Protein AF-A0A423U0L1-F1 (afdb_monomer)

Solvent-accessible surface area (backbone atoms only — not comparable to full-atom values): 10596 Å² total; per-residue (Å²): 137,85,82,85,66,74,97,52,65,49,77,43,82,25,26,75,64,67,38,78,44,76,52,72,93,62,48,58,42,40,36,33,42,36,23,88,40,60,27,35,46,36,39,34,43,65,85,45,74,46,27,50,17,45,53,101,73,40,47,42,79,42,97,58,92,39,50,30,64,46,80,41,77,49,55,34,37,45,34,50,44,78,73,45,103,77,37,43,39,36,38,40,43,29,50,63,96,50,70,50,75,51,80,37,72,56,65,92,57,52,42,40,38,34,30,26,68,64,49,57,33,37,39,36,41,36,62,75,54,84,74,53,64,66,53,59,73,70,62,81,69,80,75,67,74,56,57,58,52,51,52,51,50,52,53,50,52,53,52,53,50,51,52,52,51,52,50,51,54,48,52,51,50,52,51,54,49,53,55,52,53,60,70,67,55,77,88,124

Sequence (188 aa):
MLLTFPSDVRVWNVAETPATVPLDGGTQHFLSVFSVHESRPIFTLGKEDFSLSHNQKGLMAVNAPDPLPAFEEHNFTLTITPSSPRFVTCYIKLGGDNNTQIPVANELRRKLTVKSSGKQFYLLLRQPSSSSSDLLLLSHEDGDGGAVVALSLLLAIAVLGLIGVLFYIWTLKVFCLEVRLFRLRPNV

Mean predicted aligned error: 16.1 Å

pLDDT: mean 72.89, std 17.17, range [25.95, 93.56]

Radius of gyration: 28.91 Å; Cα contacts (8 Å, |Δi|>4): 320; chains: 1; bounding box: 78×40×92 Å

Organism: Penaeus vannamei (NCBI:txid6689)

Secondary structure (DSSP, 8-state):
------TTEEEEEESSSPEEEE--S-SEEEEEEE-SS-B-EEEEETTEEEEEEEETTEEEESS-SPPBPTT-EEEEEEEEEE-SSS-EEEEEEESSS-EE-----S----EEEEEESSS-EEEEEEPPPTTHHHHHSS--S--THHHHHHHHHHHHHHHHHHHHHHHHHHHHHHHHHHHHHHHTS---

Nearest PDB structures (foldseek):
  2w68-assembly2_B  TM=4.151E-01  e=1.843E-02  Vibrio cholerae
  6w5n-assembly1_D  TM=4.007E-01  e=3.876E-01  Homo sapiens
  6w5m-assembly1_D  TM=4.007E-01  e=3.876E-01  Homo sapiens
  5f6k-assembly1_B  TM=4.100E-01  e=2.565E-01  Homo sapiens

Stru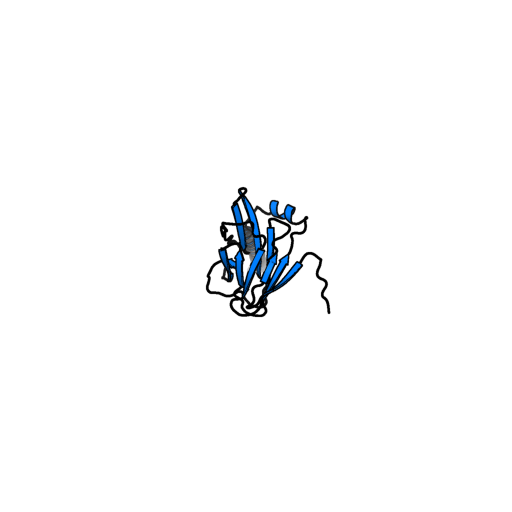cture (mmCIF, N/CA/C/O backbone):
data_AF-A0A423U0L1-F1
#
_entry.id   AF-A0A423U0L1-F1
#
loop_
_atom_site.group_PDB
_atom_site.id
_atom_site.type_symbol
_atom_site.label_atom_id
_atom_site.label_alt_id
_atom_site.label_comp_id
_atom_site.label_asym_id
_atom_site.label_entity_id
_atom_site.label_seq_id
_atom_site.pdbx_PDB_ins_code
_atom_site.Cartn_x
_atom_site.Cartn_y
_atom_site.Cartn_z
_atom_site.occupancy
_atom_site.B_iso_or_equiv
_atom_site.auth_seq_id
_atom_site.auth_comp_id
_atom_site.auth_asym_id
_atom_site.auth_atom_id
_atom_site.pdbx_PDB_model_num
ATOM 1 N N . MET A 1 1 ? -10.146 -24.128 -7.794 1.00 31.27 1 MET A N 1
ATOM 2 C CA . MET A 1 1 ? -8.691 -24.029 -8.022 1.00 31.27 1 MET A CA 1
ATOM 3 C C . MET A 1 1 ? -8.128 -23.176 -6.897 1.00 31.27 1 MET A C 1
ATOM 5 O O . MET A 1 1 ? -8.327 -21.970 -6.910 1.00 31.27 1 MET A O 1
ATOM 9 N N . LEU A 1 2 ? -7.592 -23.809 -5.851 1.00 25.95 2 LEU A N 1
ATOM 10 C CA . LEU A 1 2 ? -6.972 -23.107 -4.725 1.00 25.95 2 LEU A CA 1
ATOM 11 C C . LEU A 1 2 ? -5.525 -22.804 -5.120 1.00 25.95 2 LEU A C 1
ATOM 13 O O . LEU A 1 2 ? -4.757 -23.731 -5.365 1.00 25.95 2 LEU A O 1
ATOM 17 N N . LEU A 1 3 ? -5.170 -21.527 -5.214 1.00 32.81 3 LEU A N 1
ATOM 18 C CA . LEU A 1 3 ? -3.780 -21.105 -5.342 1.00 32.81 3 LEU A CA 1
ATOM 19 C C . LEU A 1 3 ? -3.191 -21.068 -3.928 1.00 32.81 3 LEU A C 1
ATOM 21 O O . LEU A 1 3 ? -3.503 -20.176 -3.143 1.00 32.81 3 LEU A O 1
ATOM 25 N N . THR A 1 4 ? -2.397 -22.074 -3.571 1.00 30.03 4 THR A N 1
ATOM 26 C CA . THR A 1 4 ? -1.545 -22.037 -2.377 1.00 30.03 4 THR A CA 1
ATOM 27 C C . THR A 1 4 ? -0.410 -21.050 -2.623 1.00 30.03 4 THR A C 1
ATOM 29 O O . THR A 1 4 ? 0.521 -21.346 -3.370 1.00 30.03 4 THR A O 1
ATOM 32 N N . PHE A 1 5 ? -0.504 -19.870 -2.014 1.00 41.97 5 PHE A N 1
ATOM 33 C CA . PHE A 1 5 ? 0.605 -18.925 -1.910 1.00 41.97 5 PHE A CA 1
ATOM 34 C C . PHE A 1 5 ? 1.540 -19.361 -0.768 1.00 41.97 5 PHE A C 1
ATOM 36 O O . PHE A 1 5 ? 1.058 -19.964 0.197 1.00 41.97 5 PHE A O 1
ATOM 43 N N . PRO A 1 6 ? 2.856 -19.087 -0.850 1.00 48.50 6 PRO A N 1
ATOM 44 C CA . PRO A 1 6 ? 3.755 -19.256 0.290 1.00 48.50 6 PRO A CA 1
ATOM 45 C C . PRO A 1 6 ? 3.165 -18.529 1.506 1.00 48.50 6 PRO A C 1
ATOM 47 O O . PRO A 1 6 ? 2.573 -17.459 1.363 1.00 48.50 6 PRO A O 1
ATOM 50 N N . SER A 1 7 ? 3.275 -19.156 2.674 1.00 53.88 7 SER A N 1
ATOM 51 C CA . SER A 1 7 ? 2.488 -18.979 3.907 1.00 53.88 7 SER A CA 1
ATOM 52 C C . SER A 1 7 ? 2.409 -17.577 4.537 1.00 53.88 7 SER A C 1
ATOM 54 O O . SER A 1 7 ? 1.795 -17.434 5.592 1.00 53.88 7 SER A O 1
ATOM 56 N N . ASP A 1 8 ? 2.943 -16.537 3.897 1.00 72.88 8 ASP A N 1
ATOM 57 C CA . ASP A 1 8 ? 3.222 -15.239 4.526 1.00 72.88 8 ASP A CA 1
ATOM 58 C C . ASP A 1 8 ? 2.504 -14.054 3.850 1.00 72.88 8 ASP A C 1
ATOM 60 O O . ASP A 1 8 ? 2.761 -12.891 4.179 1.00 72.88 8 ASP A O 1
ATOM 64 N N . VAL A 1 9 ? 1.586 -14.329 2.911 1.00 78.12 9 VAL A N 1
ATOM 65 C CA . VAL A 1 9 ? 0.795 -13.305 2.209 1.00 78.12 9 VAL A CA 1
ATOM 66 C C . VAL A 1 9 ? -0.685 -13.440 2.546 1.00 78.12 9 VAL A C 1
ATOM 68 O O . VAL A 1 9 ? -1.319 -14.456 2.267 1.00 78.12 9 VAL A O 1
ATOM 71 N N . ARG A 1 10 ? -1.261 -12.380 3.117 1.00 87.38 10 ARG A N 1
ATOM 72 C CA . ARG A 1 10 ? -2.703 -12.267 3.365 1.00 87.38 10 ARG A CA 1
ATOM 73 C C . ARG A 1 10 ? -3.315 -11.285 2.377 1.00 87.38 10 ARG A C 1
ATOM 75 O O . ARG A 1 10 ? -2.735 -10.232 2.134 1.00 87.38 10 ARG A O 1
ATOM 82 N N . VAL A 1 11 ? -4.469 -11.632 1.810 1.00 90.19 11 VAL A N 1
ATOM 83 C CA . VAL A 1 11 ? -5.127 -10.853 0.752 1.00 90.19 11 VAL A CA 1
ATOM 84 C C . VAL A 1 11 ? -6.556 -10.521 1.159 1.00 90.19 11 VAL A C 1
ATOM 86 O O . VAL A 1 11 ? -7.297 -11.396 1.606 1.00 90.19 11 VAL A O 1
ATOM 89 N N . TRP A 1 12 ? -6.952 -9.267 0.959 1.00 93.56 12 TRP A N 1
ATOM 90 C CA . TRP A 1 12 ? -8.315 -8.783 1.150 1.00 93.56 12 TRP A CA 1
ATOM 91 C C . TRP A 1 12 ? -8.848 -8.224 -0.161 1.00 93.56 12 TRP A C 1
ATOM 93 O O . TRP A 1 12 ? -8.173 -7.438 -0.821 1.00 93.56 12 TRP A O 1
ATOM 103 N N . ASN A 1 13 ? -10.077 -8.598 -0.515 1.00 92.19 13 ASN A N 1
ATOM 104 C CA . ASN A 1 13 ? -10.850 -7.879 -1.520 1.00 92.19 13 ASN A CA 1
ATOM 105 C C . ASN A 1 13 ? -11.563 -6.716 -0.820 1.00 92.19 13 ASN A C 1
ATOM 107 O O . ASN A 1 13 ? -12.417 -6.946 0.038 1.00 92.19 13 ASN A O 1
ATOM 111 N N . VAL A 1 14 ? -11.174 -5.486 -1.141 1.00 91.31 14 VAL A N 1
ATOM 112 C CA . VAL A 1 14 ? -11.686 -4.263 -0.523 1.00 91.31 14 VAL A CA 1
ATOM 113 C C . VAL A 1 14 ? -12.634 -3.577 -1.497 1.00 91.31 14 VAL A C 1
ATOM 115 O O . VAL A 1 14 ? -12.248 -3.210 -2.604 1.00 91.31 14 VAL A O 1
ATOM 118 N N . ALA A 1 15 ? -13.877 -3.379 -1.069 1.00 87.06 15 ALA A N 1
ATOM 119 C CA . ALA A 1 15 ? -14.919 -2.698 -1.831 1.00 87.06 15 ALA A CA 1
ATOM 120 C C . ALA A 1 15 ? -15.510 -1.550 -0.989 1.00 87.06 15 ALA A C 1
ATOM 122 O O . ALA A 1 15 ? -14.796 -0.936 -0.191 1.00 87.06 15 ALA A O 1
ATOM 123 N N . GLU A 1 16 ? -16.799 -1.244 -1.157 1.00 80.25 16 GLU A N 1
ATOM 124 C CA . GLU A 1 16 ? -17.498 -0.246 -0.332 1.00 80.25 16 GLU A CA 1
ATOM 125 C C . GLU A 1 16 ? -17.555 -0.655 1.144 1.00 80.25 16 GLU A C 1
ATOM 127 O O . GLU A 1 16 ? -17.417 0.184 2.034 1.00 80.25 16 GLU A O 1
ATOM 132 N N . THR A 1 17 ? -17.710 -1.953 1.421 1.00 87.06 17 THR A N 1
ATOM 133 C CA . THR A 1 17 ? -17.616 -2.485 2.782 1.00 87.06 17 THR A CA 1
ATOM 134 C C . THR A 1 17 ? -16.158 -2.456 3.248 1.00 87.06 17 THR A C 1
ATOM 136 O O . THR A 1 17 ? -15.320 -3.110 2.614 1.00 87.06 17 THR A O 1
ATOM 139 N N . PRO A 1 18 ? -15.834 -1.756 4.352 1.00 88.69 18 PRO A N 1
ATOM 140 C CA . PRO A 1 18 ? -14.465 -1.678 4.840 1.00 88.69 18 PRO A CA 1
ATOM 141 C C . PRO A 1 18 ? -13.913 -3.051 5.233 1.00 88.69 18 PRO A C 1
ATOM 143 O O . PRO A 1 18 ? -14.583 -3.837 5.904 1.00 88.69 18 PRO A O 1
ATOM 146 N N . ALA A 1 19 ? -12.663 -3.311 4.867 1.00 91.25 19 ALA A N 1
ATOM 147 C CA . ALA A 1 19 ? -11.898 -4.454 5.336 1.00 91.25 19 ALA A CA 1
ATOM 148 C C . ALA A 1 19 ? -11.055 -4.059 6.555 1.00 91.25 19 ALA A C 1
ATOM 150 O O . ALA A 1 19 ? -10.529 -2.949 6.632 1.00 91.25 19 ALA A O 1
ATOM 151 N N . THR A 1 20 ? -10.890 -4.977 7.507 1.00 90.38 20 THR A N 1
ATOM 152 C CA . THR A 1 20 ? -9.984 -4.793 8.648 1.00 90.38 20 THR A CA 1
ATOM 153 C C . THR A 1 20 ? -8.785 -5.717 8.512 1.00 90.38 20 THR A C 1
ATOM 155 O O . THR A 1 20 ? -8.923 -6.940 8.497 1.00 90.38 20 THR A O 1
ATOM 158 N N . VAL A 1 21 ? -7.604 -5.115 8.452 1.00 88.88 21 VAL A N 1
ATOM 159 C CA . VAL A 1 21 ? -6.322 -5.792 8.290 1.00 88.88 21 VAL A CA 1
ATOM 160 C C . VAL A 1 21 ? -5.618 -5.834 9.647 1.00 88.88 21 VAL A C 1
ATOM 162 O O . VAL A 1 21 ? -5.319 -4.777 10.210 1.00 88.88 21 VAL A O 1
ATOM 165 N N . PRO A 1 22 ? -5.355 -7.026 10.207 1.00 85.94 22 PRO A N 1
ATOM 166 C CA . PRO A 1 22 ? -4.577 -7.160 11.426 1.00 85.94 22 PRO A CA 1
ATOM 167 C C . PRO A 1 22 ? -3.102 -6.853 11.150 1.00 85.94 22 PRO A C 1
ATOM 169 O O . PRO A 1 22 ? -2.458 -7.491 10.316 1.00 85.94 22 PRO A O 1
ATOM 172 N N . LEU A 1 23 ? -2.559 -5.900 11.898 1.00 80.69 23 LEU A N 1
ATOM 173 C CA . LEU A 1 23 ? -1.148 -5.516 11.922 1.00 80.69 23 LEU A CA 1
ATOM 174 C C . LEU A 1 23 ? -0.425 -6.272 13.049 1.00 80.69 23 LEU A C 1
ATOM 176 O O . LEU A 1 23 ? 0.253 -5.693 13.895 1.00 80.69 23 LEU A O 1
ATOM 180 N N . ASP A 1 24 ? -0.642 -7.585 13.104 1.00 70.69 24 ASP A N 1
ATOM 181 C CA . ASP A 1 24 ? -0.030 -8.458 14.104 1.00 70.69 24 ASP A CA 1
ATOM 182 C C . ASP A 1 24 ? 1.339 -8.962 13.624 1.00 70.69 24 ASP A C 1
ATOM 184 O O . ASP A 1 24 ? 1.526 -9.263 12.440 1.00 70.69 24 ASP A O 1
ATOM 188 N N . GLY A 1 25 ? 2.281 -9.116 14.560 1.00 62.06 25 GLY A N 1
ATOM 189 C CA . GLY A 1 25 ? 3.536 -9.838 14.320 1.00 62.06 25 GLY A CA 1
ATOM 190 C C . GLY A 1 25 ? 4.760 -8.993 13.956 1.00 62.06 25 GLY A C 1
ATOM 191 O O . GLY A 1 25 ? 5.739 -9.560 13.490 1.00 62.06 25 GLY A O 1
ATOM 192 N N . GLY A 1 26 ? 4.753 -7.675 14.172 1.00 69.38 26 GLY A N 1
ATOM 193 C CA . GLY A 1 26 ? 5.948 -6.850 13.967 1.00 69.38 26 GLY A CA 1
ATOM 194 C C . GLY A 1 26 ? 5.687 -5.354 14.094 1.00 69.38 26 GLY A C 1
ATOM 195 O O . GLY A 1 26 ? 4.554 -4.929 14.295 1.00 69.38 26 GLY A O 1
ATOM 196 N N . THR A 1 27 ? 6.753 -4.562 13.989 1.00 77.56 27 THR A N 1
ATOM 197 C CA . THR A 1 27 ? 6.690 -3.097 13.860 1.00 77.56 27 THR A CA 1
ATOM 198 C C . THR A 1 27 ? 6.665 -2.651 12.403 1.00 77.56 27 THR A C 1
ATOM 200 O O . THR A 1 27 ? 6.394 -1.490 12.140 1.00 77.56 27 THR A O 1
ATOM 203 N N . GLN A 1 28 ? 6.942 -3.534 11.443 1.00 81.88 28 GLN A N 1
ATOM 204 C CA . GLN A 1 28 ? 6.992 -3.204 10.023 1.00 81.88 28 GLN A CA 1
ATOM 205 C C . GLN A 1 28 ? 6.097 -4.146 9.220 1.00 81.88 28 GLN A C 1
ATOM 207 O O . GLN A 1 28 ? 6.122 -5.363 9.409 1.00 81.88 28 GLN A O 1
ATOM 212 N N . HIS A 1 29 ? 5.318 -3.571 8.310 1.00 83.56 29 HIS A N 1
ATOM 213 C CA . HIS A 1 29 ? 4.343 -4.278 7.493 1.00 83.56 29 HIS A CA 1
ATOM 214 C C . HIS A 1 29 ? 4.480 -3.846 6.034 1.00 83.56 29 HIS A C 1
ATOM 216 O O . HIS A 1 29 ? 4.421 -2.654 5.731 1.00 83.56 29 HIS A O 1
ATOM 222 N N . PHE A 1 30 ? 4.644 -4.812 5.131 1.00 86.94 30 PHE A N 1
ATOM 223 C CA . PHE A 1 30 ? 4.719 -4.558 3.694 1.00 86.94 30 PHE A CA 1
ATOM 224 C C . PHE A 1 30 ? 3.338 -4.742 3.090 1.00 86.94 30 PHE A C 1
ATOM 226 O O . PHE A 1 30 ? 2.758 -5.827 3.161 1.00 86.94 30 PHE A O 1
ATOM 233 N N . LEU A 1 31 ? 2.802 -3.671 2.525 1.00 88.75 31 LEU A N 1
ATOM 234 C CA . LEU A 1 31 ? 1.471 -3.643 1.951 1.00 88.75 31 LEU A CA 1
ATOM 235 C C . LEU A 1 31 ? 1.558 -3.350 0.458 1.00 88.75 31 LEU A C 1
ATOM 237 O O . LEU A 1 31 ? 2.436 -2.624 -0.006 1.00 88.75 31 LEU A O 1
ATOM 241 N N . SER A 1 32 ? 0.620 -3.910 -0.294 1.00 90.69 32 SER A N 1
ATOM 242 C CA . SER A 1 32 ? 0.442 -3.561 -1.697 1.00 90.69 32 SER A CA 1
ATOM 243 C C . SER A 1 32 ? -1.027 -3.452 -2.060 1.00 90.69 32 SER A C 1
ATOM 245 O O . SER A 1 32 ? -1.858 -4.208 -1.555 1.00 90.69 32 SER A O 1
ATOM 247 N N . VAL A 1 33 ? -1.340 -2.485 -2.918 1.00 91.25 33 VAL A N 1
ATOM 248 C CA . VAL A 1 33 ? -2.665 -2.307 -3.512 1.00 91.25 33 VAL A CA 1
ATOM 249 C C . VAL A 1 33 ? -2.579 -2.657 -4.986 1.00 91.25 33 VAL A C 1
ATOM 251 O O . VAL A 1 33 ? -1.767 -2.091 -5.708 1.00 91.25 33 VAL A O 1
ATOM 254 N N . PHE A 1 34 ? -3.444 -3.557 -5.434 1.00 91.44 34 PHE A N 1
ATOM 255 C CA . PHE A 1 34 ? -3.606 -3.895 -6.840 1.00 91.44 34 PHE A CA 1
ATOM 256 C C . PHE A 1 34 ? -5.071 -3.759 -7.236 1.00 91.44 34 PHE A C 1
ATOM 258 O O . PHE A 1 34 ? -5.965 -4.194 -6.512 1.00 91.44 34 PHE A O 1
ATOM 265 N N . SER A 1 35 ? -5.336 -3.194 -8.407 1.00 91.06 35 SER A N 1
ATOM 266 C CA . SER A 1 35 ? -6.699 -3.027 -8.901 1.00 91.06 35 SER A CA 1
ATOM 267 C C . SER A 1 35 ? -6.771 -3.213 -10.411 1.00 91.06 35 SER A C 1
ATOM 269 O O . SER A 1 35 ? -5.858 -2.846 -11.139 1.00 91.06 35 SER A O 1
ATOM 271 N N . VAL A 1 36 ? -7.894 -3.749 -10.890 1.00 91.88 36 VAL A N 1
ATOM 272 C CA . VAL A 1 36 ? -8.225 -3.875 -12.327 1.00 91.88 36 VAL A CA 1
ATOM 273 C C . VAL A 1 36 ? -8.798 -2.557 -12.881 1.00 91.88 36 VAL A C 1
ATOM 275 O O . VAL A 1 36 ? -8.963 -2.378 -14.085 1.00 91.88 36 VAL A O 1
ATOM 278 N N . HIS A 1 37 ? -9.108 -1.614 -11.993 1.00 92.06 37 HIS A N 1
ATOM 279 C CA . HIS A 1 37 ? -9.624 -0.286 -12.308 1.00 92.06 37 HIS A CA 1
ATOM 280 C C . HIS A 1 37 ? -8.834 0.782 -11.562 1.00 92.06 37 HIS A C 1
ATOM 282 O O . HIS A 1 37 ? -8.159 0.486 -10.576 1.00 92.06 37 HIS A O 1
ATOM 288 N N . GLU A 1 38 ? -8.983 2.036 -11.969 1.00 91.19 38 GLU A N 1
ATOM 289 C CA . GLU A 1 38 ? -8.517 3.144 -11.145 1.00 91.19 38 GLU A CA 1
ATOM 290 C C . GLU A 1 38 ? -9.167 3.076 -9.758 1.00 91.19 38 GLU A C 1
ATOM 292 O O . GLU A 1 38 ? -10.380 2.865 -9.632 1.00 91.19 38 GLU A O 1
ATOM 297 N N . SER A 1 39 ? -8.351 3.203 -8.712 1.00 89.44 39 SER A N 1
ATOM 298 C CA . SER A 1 39 ? -8.800 2.996 -7.334 1.00 89.44 39 SER A CA 1
ATOM 299 C C . SER A 1 39 ? -8.369 4.129 -6.411 1.00 89.44 39 SER A C 1
ATOM 301 O O . SER A 1 39 ? -7.313 4.734 -6.579 1.00 89.44 39 SER A O 1
ATOM 303 N N . ARG A 1 40 ? -9.220 4.432 -5.427 1.00 90.19 40 ARG A N 1
ATOM 304 C CA . ARG A 1 40 ? -8.976 5.446 -4.393 1.00 90.19 40 ARG A CA 1
ATOM 305 C C . ARG A 1 40 ? -9.051 4.773 -3.026 1.00 90.19 40 ARG A C 1
ATOM 307 O O . ARG A 1 40 ? -10.099 4.832 -2.371 1.00 90.19 40 ARG A O 1
ATOM 314 N N . PRO A 1 41 ? -8.000 4.040 -2.633 1.00 90.81 41 PRO A N 1
ATOM 315 C CA . PRO A 1 41 ? -7.980 3.361 -1.352 1.00 90.81 41 PRO A CA 1
ATOM 316 C C . PRO A 1 41 ? -7.808 4.387 -0.228 1.00 90.81 41 PRO A C 1
ATOM 318 O O . PRO A 1 41 ? -6.914 5.237 -0.260 1.00 90.81 41 PRO A O 1
ATOM 321 N N . ILE A 1 42 ? -8.671 4.288 0.777 1.00 90.44 42 ILE A N 1
ATOM 322 C CA . ILE A 1 42 ? -8.604 5.100 1.988 1.00 90.44 42 ILE A CA 1
ATOM 323 C C . ILE A 1 42 ? -8.273 4.171 3.146 1.00 90.44 42 ILE A C 1
ATOM 325 O O . ILE A 1 42 ? -8.935 3.152 3.360 1.00 90.44 42 ILE A O 1
ATOM 329 N N . PHE A 1 43 ? -7.250 4.548 3.892 1.00 88.44 43 PHE A N 1
ATOM 330 C CA . PHE A 1 43 ? -6.714 3.820 5.019 1.00 88.44 43 PHE A CA 1
ATOM 331 C C . PHE A 1 43 ? -6.980 4.604 6.292 1.00 88.44 43 PHE A C 1
ATOM 333 O O . PHE A 1 43 ? -6.708 5.798 6.367 1.00 88.44 43 PHE A O 1
ATOM 340 N N . THR A 1 44 ? -7.473 3.910 7.304 1.00 87.12 44 THR A N 1
ATOM 341 C CA . THR A 1 44 ? -7.737 4.461 8.626 1.00 87.12 44 THR A CA 1
ATOM 342 C C . THR A 1 44 ? -6.899 3.699 9.638 1.00 87.12 44 THR A C 1
ATOM 344 O O . THR A 1 44 ? -7.056 2.482 9.803 1.00 87.12 44 THR A O 1
ATOM 347 N N . LEU A 1 45 ? -6.029 4.418 10.343 1.00 80.94 45 LEU A N 1
ATOM 348 C CA . LEU A 1 45 ? -5.239 3.888 11.448 1.00 80.94 45 LEU A CA 1
ATOM 349 C C . LEU A 1 45 ? -5.498 4.727 12.701 1.00 80.94 45 LEU A C 1
ATOM 351 O O . LEU A 1 45 ? -5.243 5.927 12.737 1.00 80.94 45 LEU A O 1
ATOM 355 N N . GLY A 1 46 ? -6.027 4.096 13.750 1.00 78.81 46 GLY A N 1
ATOM 356 C CA . GLY A 1 46 ? -6.458 4.832 14.939 1.00 78.81 46 GLY A CA 1
ATOM 357 C C . GLY A 1 46 ? -7.646 5.744 14.622 1.00 78.81 46 GLY A C 1
ATOM 358 O O . GLY A 1 46 ? -8.751 5.250 14.394 1.00 78.81 46 GLY A O 1
ATOM 359 N N . LYS A 1 47 ? -7.411 7.060 14.645 1.00 76.88 47 LYS A N 1
ATOM 360 C CA . LYS A 1 47 ? -8.375 8.107 14.260 1.00 76.88 47 LYS A CA 1
ATOM 361 C C . LYS A 1 47 ? -7.955 8.867 12.997 1.00 76.88 47 LYS A C 1
ATOM 363 O O . LYS A 1 47 ? -8.683 9.759 12.577 1.00 76.88 47 LYS A O 1
ATOM 368 N N . GLU A 1 48 ? -6.799 8.528 12.434 1.00 80.06 48 GLU A N 1
ATOM 369 C CA . GLU A 1 48 ? -6.233 9.221 11.284 1.00 80.06 48 GLU A CA 1
ATOM 370 C C . GLU A 1 48 ? -6.603 8.489 9.997 1.00 80.06 48 GLU A C 1
ATOM 372 O O . GLU A 1 48 ? -6.377 7.280 9.869 1.00 80.06 48 GLU A O 1
ATOM 377 N N . ASP A 1 49 ? -7.144 9.247 9.047 1.00 83.50 49 ASP A N 1
ATOM 378 C CA . ASP A 1 49 ? -7.440 8.793 7.694 1.00 83.50 49 ASP A CA 1
ATOM 379 C C . ASP A 1 49 ? -6.366 9.318 6.739 1.00 83.50 49 ASP A C 1
ATOM 381 O O . ASP A 1 49 ? -5.996 10.493 6.770 1.00 83.50 49 ASP A O 1
ATOM 385 N N . PHE A 1 50 ? -5.903 8.461 5.837 1.00 82.12 50 PHE A N 1
ATOM 386 C CA . PHE A 1 50 ? -5.055 8.851 4.720 1.00 82.12 50 PHE A CA 1
ATOM 387 C C . PHE A 1 50 ? -5.473 8.114 3.451 1.00 82.12 50 PHE A C 1
ATOM 389 O O . PHE A 1 50 ? -5.898 6.960 3.486 1.00 82.12 50 PHE A O 1
ATOM 396 N N . SER A 1 51 ? -5.350 8.783 2.310 1.00 86.25 51 SER A N 1
ATOM 397 C CA . SER A 1 51 ? -5.632 8.191 1.000 1.00 86.25 51 SER A CA 1
ATOM 398 C C . SER A 1 51 ? -4.322 7.935 0.273 1.00 86.25 51 SER A C 1
ATOM 400 O O . SER A 1 51 ? -3.424 8.773 0.346 1.00 86.25 51 SER A O 1
ATOM 402 N N . LEU A 1 52 ? -4.210 6.806 -0.432 1.00 86.25 52 LEU A N 1
ATOM 403 C CA . LEU A 1 52 ? -3.120 6.636 -1.395 1.00 86.25 52 LEU A CA 1
ATOM 404 C C . LEU A 1 52 ? -3.551 7.168 -2.756 1.00 86.25 52 LEU A C 1
ATOM 406 O O . LEU A 1 52 ? -4.644 6.879 -3.243 1.00 86.25 52 LEU A O 1
ATOM 410 N N . SER A 1 53 ? -2.651 7.925 -3.361 1.00 84.38 53 SER A N 1
ATOM 411 C CA . SER A 1 53 ? -2.808 8.575 -4.658 1.00 84.38 53 SER A CA 1
ATOM 412 C C . SER A 1 53 ? -1.524 8.428 -5.464 1.00 84.38 53 SER A C 1
ATOM 414 O O . SER A 1 53 ? -0.450 8.228 -4.890 1.00 84.38 53 SER A O 1
ATOM 416 N N . HIS A 1 54 ? -1.621 8.588 -6.778 1.00 83.69 54 HIS A N 1
ATOM 417 C CA . HIS A 1 54 ? -0.477 8.522 -7.680 1.00 83.69 54 HIS A CA 1
ATOM 418 C C . HIS A 1 54 ? -0.086 9.920 -8.179 1.00 83.69 54 HIS A C 1
ATOM 420 O O . HIS A 1 54 ? -0.947 10.768 -8.381 1.00 83.69 54 HIS A O 1
ATOM 426 N N . ASN A 1 55 ? 1.204 10.181 -8.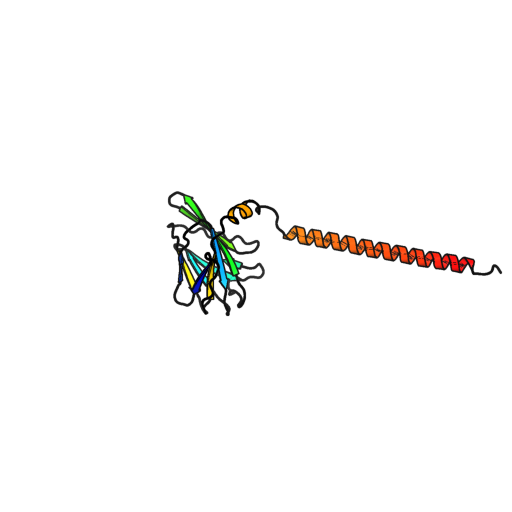386 1.00 76.06 55 ASN A N 1
ATOM 427 C CA . ASN A 1 55 ? 1.694 11.380 -9.065 1.00 76.06 55 ASN A CA 1
ATOM 428 C C . ASN A 1 55 ? 2.905 11.052 -9.959 1.00 76.06 55 ASN A C 1
ATOM 430 O O . ASN A 1 55 ? 3.377 9.922 -10.007 1.00 76.06 55 ASN A O 1
ATOM 434 N N . GLN A 1 56 ? 3.476 12.059 -10.629 1.00 69.44 56 GLN A N 1
ATOM 435 C CA . GLN A 1 56 ? 4.671 11.880 -11.473 1.00 69.44 56 GLN A CA 1
ATOM 436 C C . GLN A 1 56 ? 5.911 11.349 -10.726 1.00 69.44 56 GLN A C 1
ATOM 438 O O . GLN A 1 56 ? 6.830 10.841 -11.358 1.00 69.44 56 GLN A O 1
ATOM 443 N N . LYS A 1 57 ? 5.962 11.492 -9.396 1.00 68.62 57 LYS A N 1
ATOM 444 C CA . LYS A 1 57 ? 7.048 10.996 -8.538 1.00 68.62 57 LYS A CA 1
ATOM 445 C C . LYS A 1 57 ? 6.743 9.618 -7.926 1.00 68.62 57 LYS A C 1
ATOM 447 O O . LYS A 1 57 ? 7.546 9.141 -7.130 1.00 68.62 57 LYS A O 1
ATOM 452 N N . GLY A 1 58 ? 5.611 8.997 -8.268 1.00 73.94 58 GLY A N 1
ATOM 453 C CA . GLY A 1 58 ? 5.167 7.709 -7.741 1.00 73.94 58 GLY A CA 1
ATOM 454 C C . GLY A 1 58 ? 4.025 7.828 -6.729 1.00 73.94 58 GLY A C 1
ATOM 455 O O . GLY A 1 58 ? 3.031 8.518 -6.959 1.00 73.94 58 GLY A O 1
ATOM 456 N N . LEU A 1 59 ? 4.134 7.102 -5.615 1.00 77.69 59 LEU A N 1
ATOM 457 C CA . LEU A 1 59 ? 3.073 7.017 -4.611 1.00 77.69 59 LEU A CA 1
ATOM 458 C C . LEU A 1 59 ? 3.091 8.209 -3.650 1.00 77.69 59 LEU A C 1
ATOM 460 O O . LEU A 1 59 ? 4.139 8.645 -3.176 1.00 77.69 59 LEU A O 1
ATOM 464 N N . MET A 1 60 ? 1.902 8.697 -3.306 1.00 77.56 60 MET A N 1
ATOM 465 C CA . MET A 1 60 ? 1.692 9.745 -2.309 1.00 77.56 60 MET A CA 1
ATOM 466 C C . MET A 1 60 ? 0.582 9.364 -1.323 1.00 77.56 60 MET A C 1
ATOM 468 O O . MET A 1 60 ? -0.385 8.709 -1.707 1.00 77.56 60 MET A O 1
ATOM 472 N N . ALA A 1 61 ? 0.710 9.799 -0.064 1.00 75.25 61 ALA A N 1
ATOM 473 C CA . ALA A 1 61 ? -0.298 9.619 0.981 1.00 75.25 61 ALA A CA 1
ATOM 474 C C . ALA A 1 61 ? -0.848 10.982 1.404 1.00 75.25 61 ALA A C 1
ATOM 476 O O . ALA A 1 61 ? -0.391 11.583 2.373 1.00 75.25 61 ALA A O 1
ATOM 477 N N . VAL A 1 62 ? -1.797 11.496 0.627 1.00 71.25 62 VAL A N 1
ATOM 478 C CA . VAL A 1 62 ? -2.464 12.788 0.840 1.00 71.25 62 VAL A CA 1
ATOM 479 C C . VAL A 1 62 ? -3.867 12.740 0.226 1.00 71.25 62 VAL A C 1
ATOM 481 O O . VAL A 1 62 ? -4.183 11.844 -0.555 1.00 71.25 62 VAL A O 1
ATOM 484 N N . ASN A 1 63 ? -4.700 13.746 0.507 1.00 63.38 63 ASN A N 1
ATOM 485 C CA . ASN A 1 63 ? -5.926 14.015 -0.259 1.00 63.38 63 ASN A CA 1
ATOM 486 C C . ASN A 1 63 ? -5.590 14.601 -1.650 1.00 63.38 63 ASN A C 1
ATOM 488 O O . ASN A 1 63 ? -6.027 15.699 -1.989 1.00 63.38 63 ASN A O 1
ATOM 492 N N . ALA A 1 64 ? -4.748 13.922 -2.431 1.00 61.41 64 ALA A N 1
ATOM 493 C CA . ALA A 1 64 ? -4.412 14.331 -3.794 1.00 61.41 64 ALA A CA 1
ATOM 494 C C . ALA A 1 64 ? -5.466 13.839 -4.805 1.00 61.41 64 ALA A C 1
ATOM 496 O O . ALA A 1 64 ? -6.199 12.881 -4.538 1.00 61.41 64 ALA A O 1
ATOM 497 N N . PRO A 1 65 ? -5.571 14.510 -5.966 1.00 61.62 65 PRO A N 1
ATOM 498 C CA . PRO A 1 65 ? -6.686 14.327 -6.889 1.00 61.62 65 PRO A CA 1
ATOM 499 C C . PRO A 1 65 ? -6.631 13.023 -7.689 1.00 61.62 65 PRO A C 1
ATOM 501 O O . PRO A 1 65 ? -7.695 12.546 -8.090 1.00 61.62 65 PRO A O 1
ATOM 504 N N . ASP A 1 66 ? -5.459 12.417 -7.888 1.00 85.25 66 ASP A N 1
ATOM 505 C CA . ASP A 1 66 ? -5.298 11.355 -8.886 1.00 85.25 66 ASP A CA 1
ATOM 506 C C . ASP A 1 66 ? -5.428 9.946 -8.276 1.00 85.25 66 ASP A C 1
ATOM 508 O O . ASP A 1 66 ? -4.783 9.634 -7.267 1.00 85.25 66 ASP A O 1
ATOM 512 N N . PRO A 1 67 ? -6.281 9.081 -8.856 1.00 88.50 67 PRO A N 1
ATOM 513 C CA . PRO A 1 67 ? -6.452 7.713 -8.391 1.00 88.50 67 PRO A CA 1
ATOM 514 C C . PRO A 1 67 ? -5.211 6.867 -8.702 1.00 88.50 67 PRO A C 1
ATOM 516 O O . PRO A 1 67 ? -4.406 7.199 -9.570 1.00 88.50 67 PRO A O 1
ATOM 519 N N . LEU A 1 68 ? -5.073 5.737 -8.010 1.00 89.12 68 LEU A N 1
ATOM 520 C CA . LEU A 1 68 ? -4.055 4.749 -8.348 1.00 89.12 68 LEU A CA 1
ATOM 521 C C . LEU A 1 68 ? -4.372 4.112 -9.712 1.00 89.12 68 LEU A C 1
ATOM 523 O O . LEU A 1 68 ? -5.514 3.666 -9.890 1.00 89.12 68 LEU A O 1
ATOM 527 N N . PRO A 1 69 ? -3.397 4.029 -10.639 1.00 89.50 69 PRO A N 1
ATOM 528 C CA . PRO A 1 69 ? -3.561 3.379 -11.933 1.00 89.50 69 PRO A CA 1
ATOM 529 C C . PRO A 1 69 ? -4.030 1.925 -11.832 1.00 89.50 69 PRO A C 1
ATOM 531 O O . PRO A 1 69 ? -3.675 1.194 -10.902 1.00 89.50 69 PRO A O 1
ATOM 534 N N . ALA A 1 70 ? -4.818 1.507 -12.823 1.00 90.25 70 ALA A N 1
ATOM 535 C CA . ALA A 1 70 ? -5.232 0.121 -12.998 1.00 90.25 70 ALA A CA 1
ATOM 536 C C . ALA A 1 70 ? -4.066 -0.760 -13.475 1.00 90.25 70 ALA A C 1
ATOM 538 O O . ALA A 1 70 ? -3.176 -0.292 -14.176 1.00 90.25 70 ALA A O 1
ATOM 539 N N . PHE A 1 71 ? -4.134 -2.056 -13.169 1.00 88.56 71 PHE A N 1
ATOM 540 C CA . PHE A 1 71 ? -3.172 -3.090 -13.573 1.00 88.56 71 PHE A CA 1
ATOM 541 C C . PHE A 1 71 ? -1.743 -2.891 -13.053 1.00 88.56 71 PHE A C 1
ATOM 543 O O . PHE A 1 71 ? -0.822 -3.561 -13.514 1.00 88.56 71 PHE A O 1
ATOM 550 N N . GLU A 1 72 ? -1.574 -2.044 -12.041 1.00 87.31 72 GLU A N 1
ATOM 551 C CA . GLU A 1 72 ? -0.302 -1.799 -11.371 1.00 87.31 72 GLU A CA 1
ATOM 552 C C . GLU A 1 72 ? -0.393 -2.173 -9.888 1.00 87.31 72 GLU A C 1
ATOM 554 O O . GLU A 1 72 ? -1.413 -1.950 -9.228 1.00 87.31 72 GLU A O 1
ATOM 559 N N . GLU A 1 73 ? 0.677 -2.780 -9.368 1.00 86.81 73 GLU A N 1
ATOM 560 C CA . GLU A 1 73 ? 0.811 -3.093 -7.947 1.00 86.81 73 GLU A CA 1
ATOM 561 C C . GLU A 1 73 ? 1.566 -1.967 -7.229 1.00 86.81 73 GLU A C 1
ATOM 563 O O . GLU A 1 73 ? 2.767 -1.761 -7.416 1.00 86.81 73 GLU A O 1
ATOM 568 N N . HIS A 1 74 ? 0.854 -1.270 -6.350 1.00 86.94 74 HIS A N 1
ATOM 569 C CA . HIS A 1 74 ? 1.346 -0.121 -5.600 1.00 86.94 74 HIS A CA 1
ATOM 570 C C . HIS A 1 74 ? 1.857 -0.556 -4.232 1.00 86.94 74 HIS A C 1
ATOM 572 O O . HIS A 1 74 ? 1.066 -0.864 -3.340 1.00 86.94 74 HIS A O 1
ATOM 578 N N . ASN A 1 75 ? 3.178 -0.589 -4.067 1.00 86.31 75 ASN A N 1
ATOM 579 C CA . ASN A 1 75 ? 3.849 -1.084 -2.866 1.00 86.31 75 ASN A CA 1
ATOM 580 C C . ASN A 1 75 ? 4.178 0.040 -1.874 1.00 86.31 75 ASN A C 1
ATOM 582 O O . ASN A 1 75 ? 4.719 1.083 -2.245 1.00 86.31 75 ASN A O 1
ATOM 586 N N . PHE A 1 76 ? 3.913 -0.198 -0.592 1.00 84.00 76 PHE A N 1
ATOM 587 C CA . PHE A 1 76 ? 4.271 0.715 0.488 1.00 84.00 76 PHE A CA 1
ATOM 588 C C . PHE A 1 76 ? 4.538 -0.035 1.793 1.00 84.00 76 PHE A C 1
ATOM 590 O O . PHE A 1 76 ? 4.064 -1.149 2.020 1.00 84.00 76 PHE A O 1
ATOM 597 N N . THR A 1 77 ? 5.297 0.597 2.679 1.00 84.94 77 THR A N 1
ATOM 598 C CA . THR A 1 77 ? 5.649 0.038 3.980 1.00 84.94 77 THR A CA 1
ATOM 599 C C . THR A 1 77 ? 5.027 0.869 5.086 1.00 84.94 77 THR A C 1
ATOM 601 O O . THR A 1 77 ? 5.186 2.089 5.129 1.00 84.94 77 THR A O 1
ATOM 604 N N . LEU A 1 78 ? 4.352 0.194 6.008 1.00 82.56 78 LEU A N 1
ATOM 605 C CA . LEU A 1 78 ? 3.832 0.773 7.235 1.00 82.56 78 LEU A CA 1
ATOM 606 C C . LEU A 1 78 ? 4.756 0.380 8.389 1.00 82.56 78 LEU A C 1
ATOM 608 O O . LEU A 1 78 ? 4.874 -0.801 8.713 1.00 82.56 78 LEU A O 1
ATOM 612 N N . THR A 1 79 ? 5.395 1.362 9.014 1.00 81.12 79 THR A N 1
ATOM 613 C CA . THR A 1 79 ? 6.220 1.172 10.208 1.00 81.12 79 THR A CA 1
ATOM 614 C C . THR A 1 79 ? 5.503 1.760 11.418 1.00 81.12 79 THR A C 1
ATOM 616 O O . THR A 1 79 ? 4.992 2.872 11.376 1.00 81.12 79 THR A O 1
ATOM 619 N N . ILE A 1 80 ? 5.458 1.017 12.511 1.00 77.50 80 ILE A N 1
ATOM 620 C CA . ILE A 1 80 ? 4.779 1.339 13.758 1.00 77.50 80 ILE A CA 1
ATOM 621 C C . ILE A 1 80 ? 5.833 1.284 14.855 1.00 77.50 80 ILE A C 1
ATOM 623 O O . ILE A 1 80 ? 6.260 0.209 15.273 1.00 77.50 80 ILE A O 1
ATOM 627 N N . THR A 1 81 ? 6.255 2.450 15.325 1.00 73.44 81 THR A N 1
ATOM 628 C CA . THR A 1 81 ? 7.300 2.579 16.337 1.00 73.44 81 THR A CA 1
ATOM 629 C C . THR A 1 81 ? 6.674 3.022 17.655 1.00 73.44 81 THR A C 1
ATOM 631 O O . THR A 1 81 ? 6.002 4.054 17.689 1.00 73.44 81 THR A O 1
ATOM 634 N N . PRO A 1 82 ? 6.883 2.302 18.767 1.00 67.38 82 PRO A N 1
ATOM 635 C CA . PRO A 1 82 ? 6.495 2.808 20.077 1.00 67.38 82 PRO A CA 1
ATOM 636 C C . PRO A 1 82 ? 7.365 4.028 20.415 1.00 67.38 82 PRO A C 1
ATOM 638 O O . PRO A 1 82 ? 8.576 3.902 20.573 1.00 67.38 82 PRO A O 1
ATOM 641 N N . SER A 1 83 ? 6.764 5.214 20.500 1.00 64.31 83 SER A N 1
ATOM 642 C CA . SER A 1 83 ? 7.459 6.451 20.885 1.00 64.31 83 SER A CA 1
ATOM 643 C C . SER A 1 83 ? 7.420 6.693 22.397 1.00 64.31 83 SER A C 1
ATOM 645 O O . SER A 1 83 ? 8.288 7.370 22.940 1.00 64.31 83 SER A O 1
ATOM 647 N N . SER A 1 84 ? 6.449 6.109 23.105 1.00 61.84 84 SER A N 1
ATOM 648 C CA . SER A 1 84 ? 6.393 6.048 24.570 1.00 61.84 84 SER A CA 1
ATOM 649 C C . SER A 1 84 ? 5.505 4.872 25.022 1.00 61.84 84 SER A C 1
ATOM 651 O O . SER A 1 84 ? 4.817 4.277 24.194 1.00 61.84 84 SER A O 1
ATOM 653 N N . PRO A 1 85 ? 5.402 4.562 26.330 1.00 59.09 85 PRO A N 1
ATOM 654 C CA . PRO A 1 85 ? 4.475 3.542 26.837 1.00 59.09 85 PRO A CA 1
ATOM 655 C C . PRO A 1 85 ? 3.003 3.765 26.443 1.00 59.09 85 PRO A C 1
ATOM 657 O O . PRO A 1 85 ? 2.199 2.840 26.512 1.00 59.09 85 PRO A O 1
ATOM 660 N N . ARG A 1 86 ? 2.632 4.998 26.069 1.00 58.62 86 ARG A N 1
ATOM 661 C CA . ARG A 1 86 ? 1.268 5.393 25.675 1.00 58.62 86 ARG A CA 1
ATOM 662 C C . ARG A 1 86 ? 1.179 5.965 24.261 1.00 58.62 86 ARG A C 1
ATOM 664 O O . ARG A 1 86 ? 0.073 6.198 23.780 1.00 58.62 86 ARG A O 1
ATOM 671 N N . PHE A 1 87 ? 2.317 6.200 23.614 1.00 61.47 87 PHE A N 1
ATOM 672 C CA . PHE A 1 87 ? 2.392 6.819 22.298 1.00 61.47 87 PHE A CA 1
ATOM 673 C C . PHE A 1 87 ? 3.039 5.864 21.308 1.00 61.47 87 PHE A C 1
ATOM 675 O O . PHE A 1 87 ? 4.058 5.231 21.574 1.00 61.47 87 PHE A O 1
ATOM 682 N N . VAL A 1 88 ? 2.417 5.765 20.147 1.00 65.56 88 VAL A N 1
ATOM 683 C CA . VAL A 1 88 ? 2.893 4.969 19.029 1.00 65.56 88 VAL A CA 1
ATOM 684 C C . VAL A 1 88 ? 2.942 5.927 17.868 1.00 65.56 88 VAL A C 1
ATOM 686 O O . VAL A 1 88 ? 1.964 6.617 17.629 1.00 65.56 88 VAL A O 1
ATOM 689 N N . THR A 1 89 ? 4.068 5.997 17.179 1.00 70.44 89 THR A N 1
ATOM 690 C CA . THR A 1 89 ? 4.193 6.790 15.963 1.00 70.44 89 THR A CA 1
ATOM 691 C C . THR A 1 89 ? 4.159 5.846 14.777 1.00 70.44 89 THR A C 1
ATOM 693 O O . THR A 1 89 ? 4.852 4.828 14.766 1.00 70.44 89 THR A O 1
ATOM 696 N N . CYS A 1 90 ? 3.350 6.179 13.778 1.00 70.94 90 CYS A N 1
ATOM 697 C CA . CYS A 1 90 ? 3.319 5.447 12.526 1.00 70.94 90 CYS A CA 1
ATOM 698 C C . CYS A 1 90 ? 4.056 6.231 11.437 1.00 70.94 90 CYS A C 1
ATOM 700 O O . CYS A 1 90 ? 3.974 7.453 11.368 1.00 70.94 90 CYS A O 1
ATOM 702 N N . TYR A 1 91 ? 4.792 5.519 10.595 1.00 75.12 91 TYR A N 1
ATOM 703 C CA . TYR A 1 91 ? 5.523 6.061 9.464 1.00 75.12 91 TYR A CA 1
ATOM 704 C C . TYR A 1 91 ? 5.129 5.281 8.221 1.00 75.12 91 TYR A C 1
ATOM 706 O O . TYR A 1 91 ? 5.131 4.049 8.235 1.00 75.12 91 TYR A O 1
ATOM 714 N N . ILE A 1 92 ? 4.810 5.995 7.145 1.00 76.06 92 ILE A N 1
ATOM 715 C CA . ILE A 1 92 ? 4.459 5.381 5.871 1.00 76.06 92 ILE A CA 1
ATOM 716 C C . ILE A 1 92 ? 5.578 5.674 4.885 1.00 76.06 92 ILE A C 1
ATOM 718 O O . ILE A 1 92 ? 5.842 6.820 4.525 1.00 76.06 92 ILE A O 1
ATOM 722 N N . LYS A 1 93 ? 6.246 4.619 4.436 1.00 77.69 93 LYS A N 1
ATOM 723 C CA . LYS A 1 93 ? 7.197 4.706 3.338 1.00 77.69 93 LYS A CA 1
ATOM 724 C C . LYS A 1 93 ? 6.482 4.311 2.059 1.00 77.69 93 LYS A C 1
ATOM 726 O O . LYS A 1 93 ? 6.144 3.150 1.853 1.00 77.69 93 LYS A O 1
ATOM 731 N N . LEU A 1 94 ? 6.234 5.299 1.223 1.00 73.38 94 LEU A N 1
ATOM 732 C CA . LEU A 1 94 ? 5.664 5.144 -0.105 1.00 73.38 94 LEU A CA 1
ATOM 733 C C . LEU A 1 94 ? 6.854 5.032 -1.054 1.00 73.38 94 LEU A C 1
ATOM 735 O O . LEU A 1 94 ? 7.798 5.802 -0.897 1.00 73.38 94 LEU A O 1
ATOM 739 N N . GLY A 1 95 ? 6.882 4.052 -1.957 1.00 57.47 95 GLY A N 1
ATOM 740 C CA . GLY A 1 95 ? 8.016 3.902 -2.879 1.00 57.47 95 GLY A CA 1
ATOM 741 C C . GLY A 1 95 ? 8.379 5.226 -3.582 1.00 57.47 95 GLY A C 1
ATOM 74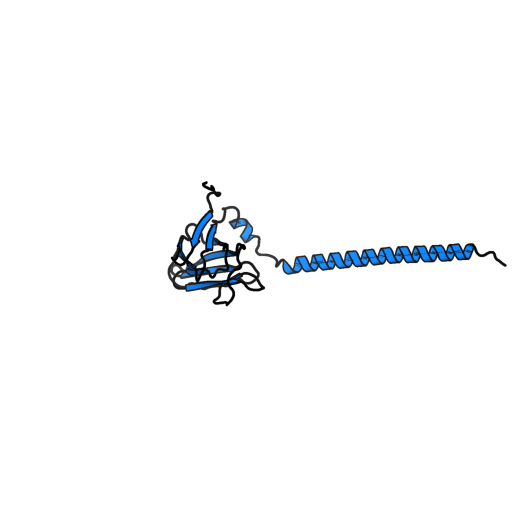2 O O . GLY A 1 95 ? 7.483 5.972 -3.974 1.00 57.47 95 GLY A O 1
ATOM 743 N N . GLY A 1 96 ? 9.682 5.514 -3.717 1.00 55.00 96 GLY A N 1
ATOM 744 C CA . GLY A 1 96 ? 10.231 6.793 -4.207 1.00 55.00 96 GLY A CA 1
ATOM 745 C C . GLY A 1 96 ? 10.865 7.662 -3.103 1.00 55.00 96 GLY A C 1
ATOM 746 O O . GLY A 1 96 ? 10.888 7.275 -1.937 1.00 55.00 96 GLY A O 1
ATOM 747 N N . ASP A 1 97 ? 11.370 8.852 -3.457 1.00 49.06 97 ASP A N 1
ATOM 748 C CA . ASP A 1 97 ? 12.045 9.799 -2.534 1.00 49.06 97 ASP A CA 1
ATOM 749 C C . ASP A 1 97 ? 11.101 10.480 -1.513 1.00 49.06 97 ASP A C 1
ATOM 751 O O . ASP A 1 97 ? 11.532 11.273 -0.673 1.00 49.06 97 ASP A O 1
ATOM 755 N N . ASN A 1 98 ? 9.797 10.187 -1.556 1.00 55.62 98 ASN A N 1
ATOM 756 C CA . ASN A 1 98 ? 8.780 10.856 -0.743 1.00 55.62 98 ASN A CA 1
ATOM 757 C C . ASN A 1 98 ? 8.380 10.013 0.478 1.00 55.62 98 ASN A C 1
ATOM 759 O O . ASN A 1 98 ? 7.310 9.401 0.526 1.00 55.62 98 ASN A O 1
ATOM 763 N N . ASN A 1 99 ? 9.211 10.038 1.518 1.00 60.00 99 ASN A N 1
ATOM 764 C CA . ASN A 1 99 ? 8.828 9.507 2.827 1.00 60.00 99 ASN A CA 1
ATOM 765 C C . ASN A 1 99 ? 7.773 10.426 3.469 1.00 60.00 99 ASN A C 1
ATOM 767 O O . ASN A 1 99 ? 8.107 11.482 4.006 1.00 60.00 99 ASN A O 1
ATOM 771 N N . THR A 1 100 ? 6.497 10.033 3.427 1.00 63.72 100 THR A N 1
ATOM 772 C CA . THR A 1 100 ? 5.414 10.802 4.060 1.00 63.72 100 THR A CA 1
ATOM 773 C C . THR A 1 100 ? 5.217 10.324 5.496 1.00 63.72 100 THR A C 1
ATOM 775 O O . THR A 1 100 ? 4.781 9.203 5.749 1.00 63.72 100 THR A O 1
ATOM 778 N N . GLN A 1 101 ? 5.545 11.176 6.465 1.00 62.56 101 GLN A N 1
ATOM 779 C CA . GLN A 1 101 ? 5.326 10.869 7.878 1.00 62.56 101 GLN A CA 1
ATOM 780 C C . GLN A 1 101 ? 3.907 11.278 8.271 1.00 62.56 101 GLN A C 1
ATOM 782 O O . GLN A 1 101 ? 3.568 12.457 8.198 1.00 62.56 101 GLN A O 1
ATOM 787 N N . ILE A 1 102 ? 3.090 10.314 8.699 1.00 63.19 102 ILE A N 1
ATOM 788 C CA . ILE A 1 102 ? 1.744 10.578 9.217 1.00 63.19 102 ILE A CA 1
ATOM 789 C C . ILE A 1 102 ? 1.759 10.278 10.716 1.00 63.19 102 ILE A C 1
ATOM 791 O O . ILE A 1 102 ? 1.681 9.110 11.101 1.00 63.19 102 ILE A O 1
ATOM 795 N N . PRO A 1 103 ? 1.903 11.297 11.582 1.00 60.31 103 PRO A N 1
ATOM 796 C CA . PRO A 1 103 ? 1.920 11.079 13.019 1.00 60.31 103 PRO A CA 1
ATOM 797 C C . PRO A 1 103 ? 0.535 10.621 13.482 1.00 60.31 103 PRO A C 1
ATOM 799 O O . PRO A 1 103 ? -0.393 11.415 13.584 1.00 60.31 103 PRO A O 1
ATOM 802 N N . VAL A 1 104 ? 0.392 9.333 13.783 1.00 61.69 104 VAL A N 1
ATOM 803 C CA . VAL A 1 104 ? -0.851 8.789 14.339 1.00 61.69 104 VAL A CA 1
ATOM 804 C C . VAL A 1 104 ? -0.779 8.842 15.856 1.00 61.69 104 VAL A C 1
ATOM 806 O O . VAL A 1 104 ? -0.085 8.047 16.475 1.00 61.69 104 VAL A O 1
ATOM 809 N N . ALA A 1 105 ? -1.489 9.785 16.470 1.00 53.28 105 ALA A N 1
ATOM 810 C CA . ALA A 1 105 ? -1.636 9.832 17.917 1.00 53.28 105 ALA A CA 1
ATOM 811 C C . ALA A 1 105 ? -2.837 8.980 18.359 1.00 53.28 105 ALA A C 1
ATOM 813 O O . ALA A 1 105 ? -3.910 9.050 17.767 1.00 53.28 105 ALA A O 1
ATOM 814 N N . ASN A 1 106 ? -2.674 8.279 19.482 1.00 52.66 106 ASN A N 1
ATOM 815 C CA . ASN A 1 106 ? -3.664 7.457 20.189 1.00 52.66 106 ASN A CA 1
ATOM 816 C C . ASN A 1 106 ? -3.806 5.996 19.761 1.00 52.66 106 ASN A C 1
ATOM 818 O O . ASN A 1 106 ? -4.176 5.669 18.639 1.00 52.66 106 ASN A O 1
ATOM 822 N N . GLU A 1 107 ? -3.678 5.170 20.803 1.00 52.53 107 GLU A N 1
ATOM 823 C CA . GLU A 1 107 ? -4.013 3.754 20.902 1.00 52.53 107 GLU A CA 1
ATOM 824 C C . GLU A 1 107 ? -3.204 2.854 19.970 1.00 52.53 107 GLU A C 1
ATOM 826 O O . GLU A 1 107 ? -3.152 3.033 18.761 1.00 52.53 107 GLU A O 1
ATOM 831 N N . LEU A 1 108 ? -2.582 1.831 20.557 1.00 55.41 108 LEU A N 1
ATOM 832 C CA . LEU A 1 108 ? -1.809 0.788 19.881 1.00 55.41 108 LEU A CA 1
ATOM 833 C C . LEU A 1 108 ? -2.760 -0.108 19.063 1.00 55.41 108 LEU A C 1
ATOM 835 O O . LEU A 1 108 ? -2.935 -1.295 19.337 1.00 55.41 108 LEU A O 1
ATOM 839 N N . ARG A 1 109 ? -3.470 0.480 18.098 1.00 62.00 109 ARG A N 1
ATOM 840 C CA . ARG A 1 109 ? -4.428 -0.217 17.256 1.00 62.00 109 ARG A CA 1
ATOM 841 C C . ARG A 1 109 ? -3.642 -0.954 16.194 1.00 62.00 109 ARG A C 1
ATOM 843 O O . ARG A 1 109 ? -3.277 -0.410 15.161 1.00 62.00 109 ARG A O 1
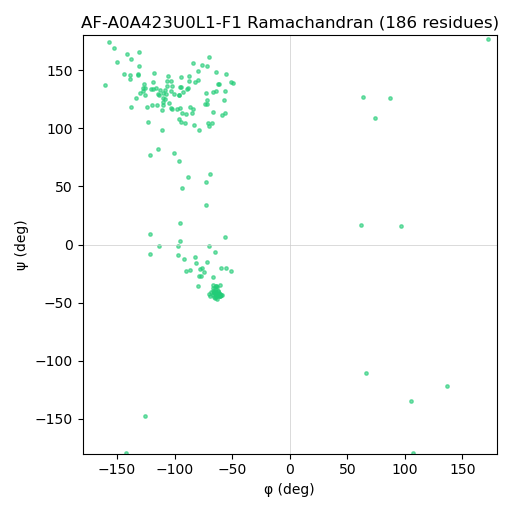ATOM 850 N N . ARG A 1 110 ? -3.438 -2.243 16.446 1.00 73.50 110 ARG A N 1
ATOM 851 C CA . ARG A 1 110 ? -2.883 -3.217 15.497 1.00 73.50 110 ARG A CA 1
ATOM 852 C C . ARG A 1 110 ? -3.885 -3.576 14.392 1.00 73.50 110 ARG A C 1
ATOM 854 O O . ARG A 1 110 ? -3.988 -4.726 13.987 1.00 73.50 110 ARG A O 1
ATOM 861 N N . LYS A 1 111 ? -4.709 -2.621 13.966 1.00 83.75 111 LYS A N 1
ATOM 862 C CA . LYS A 1 111 ? -5.772 -2.823 12.983 1.00 83.75 111 LYS A CA 1
ATOM 863 C C . LYS A 1 111 ? -5.776 -1.643 12.032 1.00 83.75 111 LYS A C 1
ATOM 865 O O . LYS A 1 111 ? -6.004 -0.515 12.461 1.00 83.75 111 LYS A O 1
ATOM 870 N N . LEU A 1 112 ? -5.543 -1.935 10.763 1.00 87.19 112 LEU A N 1
ATOM 871 C CA . LEU A 1 112 ? -5.681 -0.996 9.664 1.00 87.19 112 LEU A CA 1
ATOM 872 C C . LEU A 1 112 ? -7.042 -1.237 9.022 1.00 87.19 112 LEU A C 1
ATOM 874 O O . LEU A 1 112 ? -7.306 -2.327 8.513 1.00 87.19 112 LEU A O 1
ATOM 878 N N . THR A 1 113 ? -7.921 -0.246 9.077 1.00 90.56 113 THR A N 1
ATOM 879 C CA . THR A 1 113 ? -9.190 -0.310 8.350 1.00 90.56 113 THR A CA 1
ATOM 880 C C . THR A 1 113 ? -8.966 0.264 6.966 1.00 90.56 113 THR A C 1
ATOM 882 O O . THR A 1 113 ? -8.345 1.311 6.821 1.00 90.56 113 THR A O 1
ATOM 885 N N . VAL A 1 114 ? -9.451 -0.425 5.942 1.00 91.62 114 VAL A N 1
ATOM 886 C CA . VAL A 1 114 ? -9.246 -0.038 4.550 1.00 91.62 114 VAL A CA 1
ATOM 887 C C . VAL A 1 114 ? -10.587 -0.052 3.840 1.00 91.62 114 VAL A C 1
ATOM 889 O O . VAL A 1 114 ? -11.335 -1.021 3.944 1.00 91.62 114 VAL A O 1
ATOM 892 N N . LYS A 1 115 ? -10.903 1.024 3.126 1.00 91.88 115 LYS A N 1
ATOM 893 C CA . LYS A 1 115 ? -12.133 1.160 2.339 1.00 91.88 115 LYS A CA 1
ATOM 894 C C . LYS A 1 115 ? -11.809 1.647 0.934 1.00 91.88 115 LYS A C 1
ATOM 896 O O . LYS A 1 115 ? -10.810 2.338 0.730 1.00 91.88 115 LYS A O 1
ATOM 901 N N . SER A 1 116 ? -12.667 1.316 -0.024 1.00 88.25 116 SER A N 1
ATOM 902 C CA . SER A 1 116 ? -12.600 1.909 -1.357 1.00 88.25 116 SER A CA 1
ATOM 903 C C . SER A 1 116 ? -13.543 3.099 -1.477 1.00 88.25 1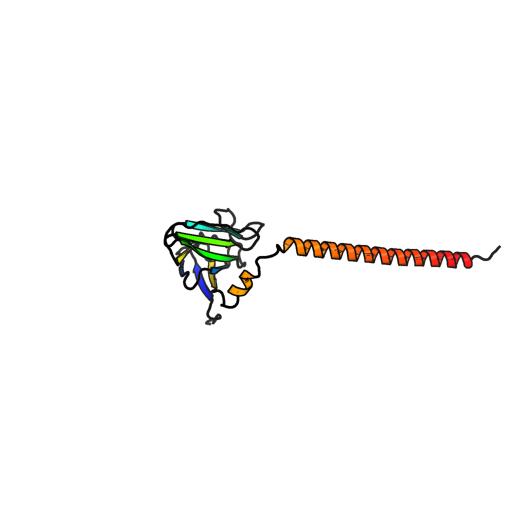16 SER A C 1
ATOM 905 O O . SER A 1 116 ? -14.703 3.022 -1.077 1.00 88.25 116 SER A O 1
ATOM 907 N N . SER A 1 117 ? -13.061 4.191 -2.072 1.00 84.38 117 SER A N 1
ATOM 908 C CA . SER A 1 117 ? -13.911 5.248 -2.620 1.00 84.38 117 SER A CA 1
ATOM 909 C C . SER A 1 117 ? -14.104 5.006 -4.121 1.00 84.38 117 SER A C 1
ATOM 911 O O . SER A 1 117 ? -13.500 5.671 -4.962 1.00 84.38 117 SER A O 1
ATOM 913 N N . GLY A 1 118 ? -14.888 3.981 -4.470 1.00 81.56 118 GLY A N 1
ATOM 914 C CA . GLY A 1 118 ? -15.194 3.634 -5.858 1.00 81.56 118 GLY A CA 1
ATOM 915 C C . GLY A 1 118 ? -15.127 2.136 -6.136 1.00 81.56 118 GLY A C 1
ATOM 916 O O . GLY A 1 118 ? -15.873 1.348 -5.561 1.00 81.56 118 GLY A O 1
ATOM 917 N N . LYS A 1 119 ? -14.270 1.735 -7.079 1.00 88.19 119 LYS A N 1
ATOM 918 C CA . LYS A 1 119 ? -14.158 0.342 -7.533 1.00 8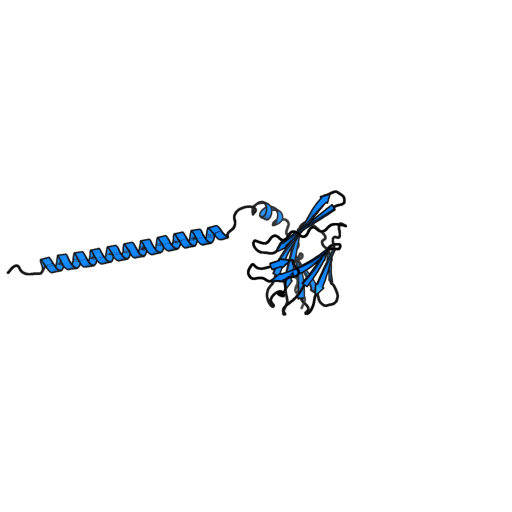8.19 119 LYS A CA 1
ATOM 919 C C . LYS A 1 119 ? -13.413 -0.533 -6.526 1.00 88.19 119 LYS A C 1
ATOM 921 O O . LYS A 1 119 ? -12.589 -0.049 -5.755 1.00 88.19 119 LYS A O 1
ATOM 926 N N . GLN A 1 120 ? -13.701 -1.831 -6.548 1.00 91.88 120 GLN A N 1
ATOM 927 C CA . GLN A 1 120 ? -13.004 -2.796 -5.702 1.00 91.88 120 GLN A CA 1
ATOM 928 C C . GLN A 1 120 ? -11.515 -2.892 -6.062 1.00 91.88 120 GLN A C 1
ATOM 930 O O . GLN A 1 120 ? -11.151 -2.760 -7.232 1.00 91.88 120 GLN A O 1
ATOM 935 N N . PHE A 1 121 ? -10.683 -3.175 -5.068 1.00 92.56 121 PHE A N 1
ATOM 936 C CA . PHE A 1 121 ? -9.259 -3.449 -5.231 1.00 92.56 121 PHE A CA 1
ATOM 937 C C . PHE A 1 121 ? -8.821 -4.566 -4.283 1.00 92.56 121 PHE A C 1
ATOM 939 O O . PHE A 1 121 ? -9.500 -4.894 -3.312 1.00 92.56 121 PHE A O 1
ATOM 946 N N . TYR A 1 122 ? -7.659 -5.140 -4.552 1.00 92.94 122 TYR A N 1
ATOM 947 C CA . TYR A 1 122 ? -7.025 -6.133 -3.705 1.00 92.94 122 TYR A CA 1
ATOM 948 C C . TYR A 1 122 ? -5.938 -5.478 -2.868 1.00 92.94 122 TYR A C 1
ATOM 950 O O . TYR A 1 122 ? -5.073 -4.775 -3.387 1.00 92.94 122 TYR A O 1
ATOM 958 N N . LEU A 1 123 ? -5.980 -5.725 -1.565 1.00 92.50 123 LEU A N 1
ATOM 959 C CA . LEU A 1 123 ? -4.929 -5.345 -0.638 1.00 92.50 123 LEU A CA 1
ATOM 960 C C . LEU A 1 123 ? -4.181 -6.597 -0.206 1.00 92.50 123 LEU A C 1
ATOM 962 O O . LEU A 1 123 ? -4.803 -7.558 0.244 1.00 92.50 123 LEU A O 1
ATOM 966 N N . LEU A 1 124 ? -2.858 -6.573 -0.299 1.00 91.69 124 LEU A N 1
ATOM 967 C CA . LEU A 1 124 ? -2.011 -7.665 0.146 1.00 91.69 124 LEU A CA 1
ATOM 968 C C . LEU A 1 124 ? -1.133 -7.187 1.303 1.00 91.69 124 LEU A C 1
ATOM 970 O O . LEU A 1 124 ? -0.531 -6.119 1.226 1.00 91.69 124 LEU A O 1
ATOM 974 N N . LEU A 1 125 ? -1.040 -7.995 2.356 1.00 89.31 125 LEU A N 1
ATOM 975 C CA . LEU A 1 125 ? -0.104 -7.837 3.467 1.00 89.31 125 LEU A CA 1
ATOM 976 C C . LEU A 1 125 ? 0.928 -8.957 3.385 1.00 89.31 125 LEU A C 1
ATOM 978 O O . LEU A 1 125 ? 0.561 -10.132 3.443 1.00 89.31 125 LEU A O 1
ATOM 982 N N . ARG A 1 126 ? 2.202 -8.585 3.306 1.00 84.62 126 ARG A N 1
ATOM 983 C CA . ARG A 1 126 ? 3.349 -9.493 3.345 1.00 84.62 126 ARG A CA 1
ATOM 984 C C . ARG A 1 126 ? 4.082 -9.291 4.669 1.00 84.62 126 ARG A C 1
ATOM 986 O O . ARG A 1 126 ? 4.361 -8.153 5.061 1.00 84.62 126 ARG A O 1
ATOM 993 N N . GLN A 1 127 ? 4.364 -10.376 5.384 1.00 69.81 127 GLN A N 1
ATOM 994 C CA . GLN A 1 127 ? 5.242 -10.304 6.553 1.00 69.81 127 GLN A CA 1
ATOM 995 C C . GLN A 1 127 ? 6.711 -10.276 6.100 1.00 69.81 127 GLN A C 1
ATOM 997 O O . GLN A 1 127 ? 7.052 -10.961 5.135 1.00 69.81 127 GLN A O 1
ATOM 1002 N N . PRO A 1 128 ? 7.585 -9.485 6.753 1.00 61.41 128 PRO A N 1
ATOM 1003 C CA . PRO A 1 128 ? 9.019 -9.604 6.528 1.00 61.41 128 PRO A CA 1
ATOM 1004 C C . PRO A 1 128 ? 9.459 -11.035 6.833 1.00 61.41 128 PRO A C 1
ATOM 1006 O O . PRO A 1 128 ? 9.268 -11.512 7.953 1.00 61.41 128 PRO A O 1
ATOM 1009 N N . SER A 1 129 ? 10.093 -11.707 5.873 1.00 56.19 129 SER A N 1
ATOM 1010 C CA . SER A 1 129 ? 10.910 -12.875 6.191 1.00 56.19 129 SER A CA 1
ATOM 1011 C C . SER A 1 129 ? 12.041 -12.426 7.118 1.00 56.19 129 SER A C 1
ATOM 1013 O O . SER A 1 129 ? 12.640 -11.372 6.895 1.00 56.19 129 SER A O 1
ATOM 1015 N N . SER A 1 130 ? 12.352 -13.214 8.147 1.00 49.69 130 SER A N 1
ATOM 1016 C CA . SER A 1 130 ? 13.375 -12.906 9.162 1.00 49.69 130 SER A CA 1
ATOM 1017 C C . SER A 1 130 ? 14.746 -12.519 8.585 1.00 49.69 130 SER A C 1
ATOM 1019 O O . SER A 1 130 ? 15.491 -11.801 9.239 1.00 49.69 130 SER A O 1
ATOM 1021 N N . SER A 1 131 ? 15.056 -12.918 7.348 1.00 45.22 131 SER A N 1
ATOM 1022 C CA . SER A 1 131 ? 16.280 -12.559 6.620 1.00 45.22 131 SER A CA 1
ATOM 1023 C C . SER A 1 131 ? 16.295 -11.149 6.004 1.00 45.22 131 SER A C 1
ATOM 1025 O O . SER A 1 131 ? 17.367 -10.635 5.699 1.00 45.22 131 SER A O 1
ATOM 1027 N N . SER A 1 132 ? 15.140 -10.512 5.781 1.00 45.66 132 SER A N 1
ATOM 1028 C CA . SER A 1 132 ? 15.060 -9.183 5.143 1.00 45.66 132 SER A CA 1
ATOM 1029 C C . SER A 1 132 ? 15.206 -8.030 6.134 1.00 45.66 132 SER A C 1
ATOM 1031 O O . SER A 1 132 ? 15.587 -6.931 5.732 1.00 45.66 132 SER A O 1
ATOM 1033 N N . SER A 1 133 ? 14.946 -8.276 7.418 1.00 42.28 133 SER A N 1
ATOM 1034 C CA . SER A 1 133 ? 15.120 -7.282 8.482 1.00 42.28 133 SER A CA 1
ATOM 1035 C C . SER A 1 133 ? 16.589 -6.869 8.646 1.00 42.28 133 SER A C 1
ATOM 1037 O O . SER A 1 133 ? 16.863 -5.691 8.863 1.00 42.28 133 SER A O 1
ATOM 1039 N N . ASP A 1 134 ? 17.528 -7.804 8.455 1.00 37.22 134 ASP A N 1
ATOM 1040 C CA . ASP A 1 134 ? 18.971 -7.536 8.556 1.00 37.22 134 ASP A CA 1
ATOM 1041 C C . ASP A 1 134 ? 19.547 -6.842 7.309 1.00 37.22 134 ASP A C 1
ATOM 1043 O O . ASP A 1 134 ? 20.507 -6.080 7.407 1.00 37.22 134 ASP A O 1
ATOM 1047 N N . LEU A 1 135 ? 18.939 -7.029 6.132 1.00 40.81 135 LEU A N 1
ATOM 1048 C CA . LEU A 1 135 ? 19.388 -6.375 4.895 1.00 40.81 135 LEU A CA 1
ATOM 1049 C C . LEU A 1 135 ? 18.967 -4.900 4.799 1.00 40.81 135 LEU A C 1
ATOM 1051 O O . LEU A 1 135 ? 19.660 -4.108 4.166 1.00 40.81 135 LEU A O 1
ATOM 1055 N N . LEU A 1 136 ? 17.865 -4.501 5.443 1.00 45.75 136 LEU A N 1
ATOM 1056 C CA . LEU A 1 136 ? 17.373 -3.115 5.402 1.00 45.75 136 LEU A CA 1
ATOM 1057 C C . LEU A 1 136 ? 18.082 -2.172 6.385 1.00 45.75 136 LEU A C 1
ATOM 1059 O O . LEU A 1 136 ? 18.008 -0.957 6.213 1.00 45.75 136 LEU A O 1
ATOM 1063 N N . LEU A 1 137 ? 18.801 -2.708 7.377 1.00 41.44 137 LEU A N 1
ATOM 1064 C CA . LEU A 1 137 ? 19.709 -1.924 8.225 1.00 41.44 137 LEU A CA 1
ATOM 1065 C C . LEU A 1 137 ? 21.020 -1.579 7.497 1.00 41.44 137 LEU A C 1
ATOM 1067 O O . LEU A 1 137 ? 21.687 -0.617 7.865 1.00 41.44 137 LEU A O 1
ATOM 1071 N N . LEU A 1 138 ? 21.351 -2.322 6.436 1.00 37.22 138 LEU A N 1
ATOM 1072 C CA . LEU A 1 138 ? 22.517 -2.090 5.579 1.00 37.22 138 LEU A CA 1
ATOM 1073 C C . LEU A 1 138 ? 22.195 -1.293 4.305 1.00 37.22 138 LEU A C 1
ATOM 1075 O O . LEU A 1 138 ? 23.114 -0.884 3.609 1.00 37.22 138 LEU A O 1
ATOM 1079 N N . SER A 1 139 ? 20.918 -1.039 3.993 1.00 37.81 139 SER A N 1
ATOM 1080 C CA . SER A 1 139 ? 20.518 -0.244 2.819 1.00 37.81 139 SER A CA 1
ATOM 1081 C C . SER A 1 139 ? 20.278 1.239 3.143 1.00 37.81 139 SER A C 1
ATOM 1083 O O . SER A 1 139 ? 19.577 1.929 2.400 1.00 37.81 139 SER A O 1
ATOM 1085 N N . HIS A 1 140 ? 20.788 1.727 4.277 1.00 40.34 140 HIS A N 1
ATOM 1086 C CA . HIS A 1 140 ? 20.853 3.156 4.581 1.00 40.34 140 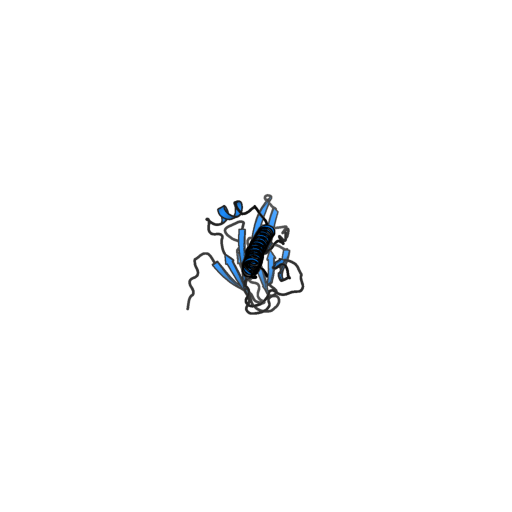HIS A CA 1
ATOM 1087 C C . HIS A 1 140 ? 22.160 3.741 4.041 1.00 40.34 140 HIS A C 1
ATOM 1089 O O . HIS A 1 140 ? 22.950 4.265 4.810 1.00 40.34 140 HIS A O 1
ATOM 1095 N N . GLU A 1 141 ? 22.401 3.627 2.736 1.00 44.53 141 GLU A N 1
ATOM 1096 C CA . GLU A 1 141 ? 23.346 4.496 2.037 1.00 44.53 141 GLU A CA 1
ATOM 1097 C C . GLU A 1 141 ? 23.083 4.487 0.524 1.00 44.53 141 GLU A C 1
ATOM 1099 O O . GLU A 1 141 ? 22.805 3.456 -0.084 1.00 44.53 141 GLU A O 1
ATOM 1104 N N . ASP A 1 142 ? 23.160 5.702 -0.011 1.00 38.12 142 ASP A N 1
ATOM 1105 C CA . ASP A 1 142 ? 23.208 6.160 -1.394 1.00 38.12 142 ASP A CA 1
ATOM 1106 C C . ASP A 1 142 ? 21.961 6.134 -2.294 1.00 38.12 142 ASP A C 1
ATOM 1108 O O . ASP A 1 142 ? 21.476 5.126 -2.802 1.00 38.12 142 ASP A O 1
ATOM 1112 N N . GLY A 1 143 ? 21.493 7.363 -2.551 1.00 46.31 143 GLY A N 1
ATOM 1113 C CA . GLY A 1 143 ? 20.547 7.719 -3.593 1.00 46.31 143 GLY A CA 1
ATOM 1114 C C . GLY A 1 143 ? 21.078 7.347 -4.976 1.00 46.31 143 GLY A C 1
ATOM 1115 O O . GLY A 1 143 ? 21.984 7.975 -5.525 1.00 46.31 143 GLY A O 1
ATOM 1116 N N . ASP A 1 144 ? 20.422 6.353 -5.560 1.00 50.25 144 ASP A N 1
ATOM 1117 C CA . ASP A 1 144 ? 20.724 5.717 -6.845 1.00 50.25 144 ASP A CA 1
ATOM 1118 C C . ASP A 1 144 ? 20.579 6.658 -8.069 1.00 50.25 144 ASP A C 1
ATOM 1120 O O . ASP A 1 144 ? 20.981 6.344 -9.188 1.00 50.25 144 ASP A O 1
ATOM 1124 N N . GLY A 1 145 ? 20.075 7.882 -7.875 1.00 48.09 145 GLY A N 1
ATOM 1125 C CA . GLY A 1 145 ? 20.002 8.895 -8.933 1.00 48.09 145 GLY A CA 1
ATOM 1126 C C . GLY A 1 145 ? 21.372 9.406 -9.403 1.00 48.09 145 GLY A C 1
ATOM 1127 O O . GLY A 1 145 ? 21.519 9.796 -10.561 1.00 48.09 145 GLY A O 1
ATOM 1128 N N . GLY A 1 146 ? 22.395 9.381 -8.540 1.00 48.00 146 GLY A N 1
ATOM 1129 C CA . GLY A 1 146 ? 23.750 9.830 -8.888 1.00 48.00 146 GLY A CA 1
ATOM 1130 C C . GLY A 1 146 ? 24.551 8.794 -9.683 1.00 48.00 146 GLY A C 1
ATOM 1131 O O . GLY A 1 146 ? 25.294 9.151 -10.601 1.00 48.00 146 GLY A O 1
ATOM 1132 N N . ALA A 1 147 ? 24.362 7.508 -9.376 1.00 57.16 147 ALA A N 1
ATOM 1133 C CA . ALA A 1 147 ? 25.109 6.411 -9.987 1.00 57.16 147 ALA A CA 1
ATOM 1134 C C . ALA A 1 147 ? 24.761 6.237 -11.474 1.00 57.16 147 ALA A C 1
ATOM 1136 O O . ALA A 1 147 ? 25.654 6.088 -12.311 1.00 57.16 147 ALA A O 1
ATOM 1137 N N . VAL A 1 148 ? 23.477 6.353 -11.828 1.00 58.03 148 VAL A N 1
ATOM 1138 C CA . VAL A 1 148 ? 23.011 6.248 -13.221 1.00 58.03 148 VAL A CA 1
ATOM 1139 C C . VAL A 1 148 ? 23.525 7.413 -14.078 1.00 58.03 148 VAL A C 1
ATOM 1141 O O . VAL A 1 148 ? 23.920 7.216 -15.233 1.00 58.03 148 VAL A O 1
ATOM 1144 N N . VAL A 1 149 ? 23.593 8.624 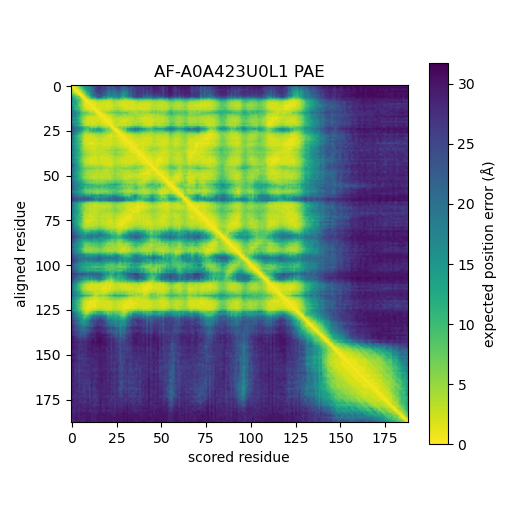-13.514 1.00 62.72 149 VAL A N 1
ATOM 1145 C CA . VAL A 1 149 ? 24.135 9.809 -14.203 1.00 62.72 149 VAL A CA 1
ATOM 1146 C C . VAL A 1 149 ? 25.651 9.693 -14.383 1.00 62.72 149 VAL A C 1
ATOM 1148 O O . VAL A 1 149 ? 26.157 9.962 -15.473 1.00 62.72 149 VAL A O 1
ATOM 1151 N N . ALA A 1 150 ? 26.377 9.229 -13.362 1.00 69.06 150 ALA A N 1
ATOM 1152 C CA . ALA A 1 150 ? 27.820 9.008 -13.444 1.00 69.06 150 ALA A CA 1
ATOM 1153 C C . ALA A 1 150 ? 28.184 7.930 -14.480 1.00 69.06 150 ALA A C 1
ATOM 1155 O O . ALA A 1 150 ? 29.106 8.125 -15.277 1.00 69.06 150 ALA A O 1
ATOM 1156 N N . LEU A 1 151 ? 27.426 6.828 -14.531 1.00 72.56 151 LEU A N 1
ATOM 1157 C CA . LEU A 1 151 ? 27.620 5.764 -15.519 1.00 72.56 151 LEU A CA 1
ATOM 1158 C C . LEU A 1 151 ? 27.344 6.263 -16.947 1.00 72.56 151 LEU A C 1
ATOM 1160 O O . LEU A 1 151 ? 28.114 5.979 -17.865 1.00 72.56 151 LEU A O 1
ATOM 1164 N N . SER A 1 152 ? 26.286 7.060 -17.123 1.00 72.62 152 SER A N 1
ATOM 1165 C CA . SER A 1 152 ? 25.935 7.663 -18.417 1.00 72.62 152 SER A CA 1
ATOM 1166 C C . SER A 1 152 ? 27.011 8.636 -18.907 1.00 72.62 152 SER A C 1
ATOM 1168 O O . SER A 1 152 ? 27.367 8.628 -20.087 1.00 72.62 152 SER A O 1
ATOM 1170 N N . LEU A 1 153 ? 27.577 9.442 -18.002 1.00 78.88 153 LEU A N 1
ATOM 1171 C CA . LEU A 1 153 ? 28.656 10.377 -18.319 1.00 78.88 153 LEU A CA 1
ATOM 1172 C C . LEU A 1 153 ? 29.948 9.643 -18.710 1.00 78.88 153 LEU A C 1
ATOM 1174 O O . LEU A 1 153 ? 30.578 9.998 -19.706 1.00 78.88 153 LEU A O 1
ATOM 1178 N N . LEU A 1 154 ? 30.318 8.591 -17.974 1.00 83.06 154 LEU A N 1
ATOM 1179 C CA . LEU A 1 154 ? 31.481 7.758 -18.296 1.00 83.06 154 LEU A CA 1
ATOM 1180 C C . LEU A 1 154 ? 31.341 7.087 -19.668 1.00 83.06 154 LEU A C 1
ATOM 1182 O O . LEU A 1 154 ? 32.292 7.086 -20.452 1.00 83.06 154 LEU A O 1
ATOM 1186 N N . LEU A 1 155 ? 30.150 6.572 -19.987 1.00 87.94 155 LEU A N 1
ATOM 1187 C CA . LEU A 1 155 ? 29.875 5.961 -21.285 1.00 87.94 155 LEU A CA 1
ATOM 1188 C C . LEU A 1 155 ? 29.986 6.988 -22.424 1.00 87.94 155 LEU A C 1
ATOM 1190 O O . LEU A 1 155 ? 30.604 6.706 -23.450 1.00 87.94 155 LEU A O 1
ATOM 1194 N N . ALA A 1 156 ? 29.451 8.198 -22.232 1.00 85.88 156 ALA A N 1
ATOM 1195 C CA . ALA A 1 156 ? 29.545 9.272 -23.220 1.00 85.88 156 ALA A CA 1
ATOM 1196 C C . ALA A 1 156 ? 31.004 9.681 -23.496 1.00 85.88 156 ALA A C 1
ATOM 1198 O O . ALA A 1 156 ? 31.392 9.839 -24.655 1.00 85.88 156 ALA A O 1
ATOM 1199 N N . ILE A 1 157 ? 31.834 9.786 -22.451 1.00 88.38 157 ILE A N 1
ATOM 1200 C CA . ILE A 1 157 ? 33.268 10.090 -22.585 1.00 88.38 157 ILE A CA 1
ATOM 1201 C C . ILE A 1 157 ? 33.991 8.974 -23.350 1.00 88.38 157 ILE A C 1
ATOM 1203 O O . ILE A 1 157 ? 34.779 9.262 -24.253 1.00 88.38 157 ILE A O 1
ATOM 1207 N N . ALA A 1 158 ? 33.699 7.706 -23.044 1.00 89.62 158 ALA A N 1
ATOM 1208 C CA . ALA A 1 158 ? 34.298 6.568 -23.737 1.00 89.62 158 ALA A CA 1
ATOM 1209 C C . ALA A 1 158 ? 33.950 6.556 -25.237 1.00 89.62 158 ALA A C 1
ATOM 1211 O O . ALA A 1 158 ? 34.829 6.345 -26.075 1.00 89.62 158 ALA A O 1
ATOM 1212 N N . VAL A 1 159 ? 32.692 6.844 -25.590 1.00 91.62 159 VAL A N 1
ATOM 1213 C CA . VAL A 1 159 ? 32.243 6.917 -26.990 1.00 91.62 159 VAL A CA 1
ATOM 1214 C C . VAL A 1 159 ? 32.912 8.078 -27.730 1.00 91.62 159 VAL A C 1
ATOM 1216 O O . VAL A 1 159 ? 33.416 7.881 -28.836 1.00 91.62 159 VAL A O 1
ATOM 1219 N N . LEU A 1 160 ? 32.985 9.268 -27.126 1.00 90.62 160 LEU A N 1
ATOM 1220 C CA . LEU A 1 160 ? 33.664 10.422 -27.729 1.00 90.62 160 LEU A CA 1
ATOM 1221 C C . LEU A 1 160 ? 35.162 10.165 -27.937 1.00 90.62 160 LEU A C 1
ATOM 1223 O O . LEU A 1 160 ? 35.702 10.506 -28.991 1.00 90.62 160 LEU A O 1
ATOM 1227 N N . GLY A 1 161 ? 35.822 9.508 -26.978 1.00 89.12 161 GLY A N 1
ATOM 1228 C CA . GLY A 1 161 ? 37.216 9.086 -27.117 1.00 89.12 161 GLY A CA 1
ATOM 1229 C C . GLY A 1 161 ? 37.416 8.126 -28.291 1.00 89.12 161 GLY A C 1
ATOM 1230 O O . GLY A 1 161 ? 38.328 8.311 -29.096 1.00 89.12 161 GLY A O 1
ATOM 1231 N N . LEU A 1 162 ? 36.526 7.143 -28.447 1.00 91.44 162 LEU A N 1
ATOM 1232 C CA . LEU A 1 162 ? 36.597 6.156 -29.526 1.00 91.44 162 LEU A CA 1
ATOM 1233 C C . LEU A 1 162 ? 36.380 6.802 -30.904 1.00 91.44 162 LEU A C 1
ATOM 1235 O O . LEU A 1 162 ? 37.127 6.517 -31.841 1.00 91.44 162 LEU A O 1
ATOM 1239 N N . ILE A 1 163 ? 35.429 7.736 -31.016 1.00 91.50 163 ILE A N 1
ATOM 1240 C CA . ILE A 1 163 ? 35.221 8.536 -32.233 1.00 91.50 163 ILE A CA 1
ATOM 1241 C C . ILE A 1 163 ? 36.478 9.353 -32.562 1.00 91.50 163 ILE A C 1
ATOM 1243 O O . ILE A 1 163 ? 36.915 9.362 -33.713 1.00 91.50 163 ILE A O 1
ATOM 1247 N N . GLY A 1 164 ? 37.096 9.991 -31.563 1.00 88.62 164 GLY A N 1
ATOM 1248 C CA . GLY A 1 164 ? 38.337 10.747 -31.741 1.00 88.62 164 GLY A CA 1
ATOM 1249 C C . GLY A 1 164 ? 39.494 9.885 -32.255 1.00 88.62 164 GLY A C 1
ATOM 1250 O O . GLY A 1 164 ? 40.188 10.278 -33.192 1.00 88.62 164 GLY A O 1
ATOM 1251 N N . VAL A 1 165 ? 39.665 8.678 -31.706 1.00 90.25 165 VAL A N 1
ATOM 1252 C CA . VAL A 1 165 ? 40.689 7.718 -32.157 1.00 90.25 165 VAL A CA 1
ATOM 1253 C C . VAL A 1 165 ? 40.434 7.266 -33.595 1.00 90.25 165 VAL A C 1
ATOM 1255 O O . VAL A 1 165 ? 41.359 7.255 -34.407 1.00 90.25 165 VAL A O 1
ATOM 1258 N N . LEU A 1 166 ? 39.188 6.933 -33.943 1.00 89.31 166 LEU A N 1
ATOM 1259 C CA . LEU A 1 166 ? 38.829 6.549 -35.311 1.00 89.31 166 LEU A CA 1
ATOM 1260 C C . LEU A 1 166 ? 39.082 7.686 -36.304 1.00 89.31 166 LEU A C 1
ATOM 1262 O O . LEU A 1 166 ? 39.625 7.446 -37.385 1.00 89.31 166 LEU A O 1
ATOM 1266 N N . PHE A 1 167 ? 38.746 8.920 -35.927 1.00 89.69 167 PHE A N 1
ATOM 1267 C CA . PHE A 1 167 ? 39.002 10.097 -36.748 1.00 89.69 167 PHE A CA 1
ATOM 1268 C C . PHE A 1 167 ? 40.504 10.329 -36.950 1.00 89.69 167 PHE A C 1
ATOM 1270 O O . PHE A 1 167 ? 40.943 10.564 -38.072 1.00 89.69 167 PHE A O 1
ATOM 1277 N N . TYR A 1 168 ? 41.308 10.178 -35.895 1.00 87.62 168 TYR A N 1
ATOM 1278 C CA . TYR A 1 168 ? 42.765 10.292 -35.969 1.00 87.62 168 TYR A CA 1
ATOM 1279 C C . TYR A 1 168 ? 43.400 9.227 -36.875 1.00 87.62 168 TYR A C 1
ATOM 1281 O O . TYR A 1 168 ? 44.256 9.534 -37.701 1.00 87.62 168 TYR A O 1
ATOM 1289 N N . ILE A 1 169 ? 42.955 7.970 -36.777 1.00 88.75 169 ILE A N 1
ATOM 1290 C CA . ILE A 1 169 ? 43.422 6.894 -37.665 1.00 88.75 169 ILE A CA 1
ATOM 1291 C C . ILE A 1 169 ? 43.049 7.202 -39.118 1.00 88.75 169 ILE A C 1
ATOM 1293 O O . ILE A 1 169 ? 43.846 6.973 -40.032 1.00 88.75 169 ILE A O 1
ATOM 1297 N N . TRP A 1 170 ? 41.846 7.731 -39.346 1.00 85.25 170 TRP A N 1
ATOM 1298 C CA . TRP A 1 170 ? 41.383 8.090 -40.679 1.00 85.25 170 TRP A CA 1
ATOM 1299 C C . TRP A 1 170 ? 42.211 9.228 -41.289 1.00 85.25 170 TRP A C 1
ATOM 1301 O O . TRP A 1 170 ? 42.672 9.092 -42.422 1.00 85.25 170 TRP A O 1
ATOM 1311 N N . THR A 1 171 ? 42.494 10.296 -40.537 1.00 84.00 171 THR A N 1
ATOM 1312 C CA . THR A 1 171 ? 43.329 11.411 -41.017 1.00 84.00 171 THR A CA 1
ATOM 1313 C C . THR A 1 171 ? 44.773 10.984 -41.278 1.00 84.00 171 THR A C 1
ATOM 1315 O O . THR A 1 171 ? 45.332 11.348 -42.312 1.00 84.00 171 THR A O 1
ATOM 1318 N N . LEU A 1 172 ? 45.359 10.133 -40.427 1.00 82.25 172 LEU A N 1
ATOM 1319 C CA . LEU A 1 172 ? 46.667 9.508 -40.674 1.00 82.25 172 LEU A CA 1
ATOM 1320 C C . LEU A 1 172 ? 46.679 8.695 -41.967 1.00 82.25 172 LEU A C 1
ATOM 1322 O O . LEU A 1 172 ? 47.626 8.775 -42.748 1.00 82.25 172 LEU A O 1
ATOM 1326 N N . LYS A 1 173 ? 45.621 7.918 -42.209 1.00 81.06 173 LYS A N 1
ATOM 1327 C CA . LYS A 1 173 ? 45.503 7.097 -43.414 1.00 81.06 173 LYS A CA 1
ATOM 1328 C C . LYS A 1 173 ? 45.401 7.960 -44.671 1.00 81.06 173 LYS A C 1
ATOM 1330 O O . LYS A 1 173 ? 46.064 7.640 -45.654 1.00 81.06 173 LYS A O 1
ATOM 1335 N N . VAL A 1 174 ? 44.628 9.047 -44.628 1.00 80.69 174 VAL A N 1
ATOM 1336 C CA . VAL A 1 174 ? 44.518 10.026 -45.724 1.00 80.69 174 VAL A CA 1
ATOM 1337 C C . VAL A 1 174 ? 45.863 10.708 -45.979 1.00 80.69 174 VAL A C 1
ATOM 1339 O O . VAL A 1 174 ? 46.327 10.715 -47.116 1.00 80.69 174 VAL A O 1
ATOM 1342 N N . PHE A 1 175 ? 46.548 11.172 -44.931 1.00 74.94 175 PHE A N 1
ATOM 1343 C CA . PHE A 1 175 ? 47.866 11.797 -45.047 1.00 74.94 175 PHE A CA 1
ATOM 1344 C C . PHE A 1 175 ? 48.924 10.834 -45.611 1.00 74.94 175 PHE A C 1
ATOM 1346 O O . PHE A 1 175 ? 49.676 11.182 -46.519 1.00 74.94 175 PHE A O 1
ATOM 1353 N N . CYS A 1 176 ? 48.956 9.579 -45.149 1.00 71.25 176 CYS A N 1
ATOM 1354 C CA . CYS A 1 176 ? 49.824 8.553 -45.731 1.00 71.25 176 CYS A CA 1
ATOM 1355 C C . CYS A 1 176 ? 49.512 8.285 -47.211 1.00 71.25 176 CYS A C 1
ATOM 1357 O O . CYS A 1 176 ? 50.431 7.994 -47.982 1.00 71.25 176 CYS A O 1
ATOM 1359 N N . LEU A 1 177 ? 48.239 8.361 -47.612 1.00 68.69 177 LEU A N 1
ATOM 1360 C CA . LEU A 1 177 ? 47.836 8.209 -49.008 1.00 68.69 177 LEU A CA 1
ATOM 1361 C C . LEU A 1 177 ? 48.310 9.394 -49.857 1.00 68.69 177 LEU A C 1
ATOM 1363 O O . LEU A 1 177 ? 48.871 9.172 -50.929 1.00 68.69 177 LEU A O 1
ATOM 1367 N N . GLU A 1 178 ? 48.158 10.625 -49.364 1.00 64.19 178 GLU A N 1
ATOM 1368 C CA . GLU A 1 178 ? 48.651 11.832 -50.039 1.00 64.19 178 GLU A CA 1
ATOM 1369 C C . GLU A 1 178 ? 50.174 11.818 -50.201 1.00 64.19 178 GLU A C 1
ATOM 1371 O O . GLU A 1 178 ? 50.678 12.069 -51.295 1.00 64.19 178 GLU A O 1
ATOM 1376 N N . VAL A 1 179 ? 50.926 11.431 -49.166 1.00 62.44 179 VAL A N 1
ATOM 1377 C CA . VAL A 1 179 ? 52.394 11.322 -49.242 1.00 62.44 179 VAL A CA 1
ATOM 1378 C C . VAL A 1 179 ? 52.831 10.226 -50.226 1.00 62.44 179 VAL A C 1
ATOM 1380 O O . VAL A 1 179 ? 53.807 10.403 -50.961 1.00 62.44 179 VAL A O 1
ATOM 1383 N N . ARG A 1 180 ? 52.108 9.096 -50.301 1.00 58.56 180 ARG A N 1
ATOM 1384 C CA . ARG A 1 180 ? 52.362 8.056 -51.318 1.00 58.56 180 ARG A CA 1
ATOM 1385 C C . ARG A 1 180 ? 52.041 8.533 -52.735 1.00 58.56 180 ARG A C 1
ATOM 1387 O O . ARG A 1 180 ? 52.807 8.228 -53.644 1.00 58.56 180 ARG A O 1
ATOM 1394 N N . LEU A 1 181 ? 50.959 9.288 -52.923 1.00 57.28 181 LEU A N 1
ATOM 1395 C CA . LEU A 1 181 ? 50.604 9.906 -54.206 1.00 57.28 181 LEU A CA 1
ATOM 1396 C C . LEU A 1 181 ? 51.644 10.945 -54.645 1.00 57.28 181 LEU A C 1
ATOM 1398 O O . LEU A 1 181 ? 51.969 11.020 -55.828 1.00 57.28 181 LEU A O 1
ATOM 1402 N N . PHE A 1 182 ? 52.233 11.686 -53.703 1.00 55.16 182 PHE A N 1
ATOM 1403 C CA . PHE A 1 182 ? 53.304 12.643 -53.990 1.00 55.16 182 PHE A CA 1
ATOM 1404 C C . PHE A 1 182 ? 54.598 11.958 -54.464 1.00 55.16 182 PHE A C 1
ATOM 1406 O O . PHE A 1 182 ? 55.262 12.465 -55.362 1.00 55.16 182 PHE A O 1
ATOM 1413 N N . ARG A 1 183 ? 54.928 10.766 -53.939 1.00 53.19 183 ARG A N 1
ATOM 1414 C CA . ARG A 1 183 ? 56.056 9.941 -54.427 1.00 53.19 183 ARG A CA 1
ATOM 1415 C C . ARG A 1 183 ? 55.828 9.286 -55.795 1.00 53.19 183 ARG A C 1
ATOM 1417 O O . ARG A 1 183 ? 56.788 8.794 -56.378 1.00 53.19 183 ARG A O 1
ATOM 1424 N N . LEU A 1 184 ? 54.589 9.237 -56.282 1.00 53.88 184 LEU A N 1
ATOM 1425 C CA . LEU A 1 184 ? 54.229 8.652 -57.580 1.00 53.88 184 LEU A CA 1
ATOM 1426 C C . LEU A 1 184 ? 54.105 9.698 -58.698 1.00 53.88 184 LEU A C 1
ATOM 1428 O O . LEU A 1 184 ? 53.857 9.320 -59.842 1.00 53.88 184 LEU A O 1
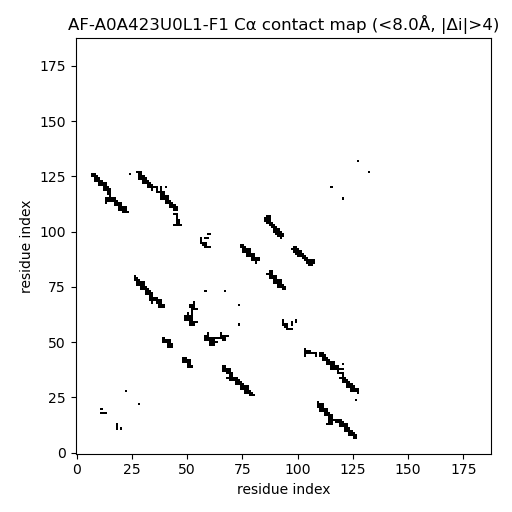ATOM 1432 N N . ARG A 1 185 ? 54.303 10.995 -58.413 1.00 48.09 185 ARG A N 1
ATOM 1433 C CA . ARG A 1 185 ? 54.521 11.974 -59.483 1.00 48.09 185 ARG A CA 1
ATOM 1434 C C . ARG A 1 185 ? 55.934 11.782 -60.043 1.00 48.09 185 ARG A C 1
ATOM 1436 O O . ARG A 1 185 ? 56.890 11.895 -59.277 1.00 48.09 185 ARG A O 1
ATOM 1443 N N . PRO A 1 186 ? 56.093 11.499 -61.347 1.00 48.84 186 PRO A N 1
ATOM 1444 C CA . PRO A 1 186 ? 57.408 11.513 -61.961 1.00 48.84 186 PRO A CA 1
ATOM 1445 C C . PRO A 1 186 ? 57.948 12.945 -61.892 1.00 48.84 186 PRO A C 1
ATOM 1447 O O . PRO A 1 186 ? 57.228 13.893 -62.213 1.00 48.84 186 PRO A O 1
ATOM 1450 N N . ASN A 1 187 ? 59.197 13.094 -61.440 1.00 50.72 187 ASN A N 1
ATOM 1451 C CA . ASN A 1 187 ? 59.962 14.318 -61.656 1.00 50.72 187 ASN A CA 1
ATOM 1452 C C . ASN A 1 187 ? 59.993 14.564 -63.168 1.00 50.72 187 ASN A C 1
ATOM 1454 O O . ASN A 1 187 ? 60.561 13.755 -63.903 1.00 50.72 187 ASN A O 1
ATOM 1458 N N . VAL A 1 188 ? 59.334 15.636 -63.602 1.00 50.50 188 VAL A N 1
ATOM 1459 C CA . VAL A 1 188 ? 59.603 16.271 -64.895 1.00 50.50 188 VAL A CA 1
ATOM 1460 C C . VAL A 1 188 ? 60.834 17.144 -64.720 1.00 50.50 188 VAL A C 1
ATOM 1462 O O . VAL A 1 188 ? 60.879 17.857 -63.690 1.00 50.50 188 VAL A O 1
#

Foldseek 3Di:
DDDDDPPFKDKDWAEQDKDKDFLPDDQKKKKKKAAQAFWWKWKDDQHDIWTWAADPQGIDTHPDDHTDHHPDIFIKMWGWDAPDPFAIFIWIGGPGPDGDGDGDGGDPPSIMIMHIPDGIIMMMIGDDDPVVVVVVVVPPDDDPPVVVVVVVVVVVVVVVVVVVVVVVVVVVVVVVVVVVVVVPDDDD